Protein AF-A0A9E1ILP1-F1 (afdb_monomer)

Structure (mmCIF, N/CA/C/O backbone):
data_AF-A0A9E1ILP1-F1
#
_entry.id   AF-A0A9E1ILP1-F1
#
loop_
_atom_site.group_PDB
_atom_site.id
_atom_site.type_symbol
_atom_site.label_atom_id
_atom_site.label_alt_id
_atom_site.label_comp_id
_atom_site.label_asym_id
_atom_site.label_entity_id
_atom_site.label_seq_id
_atom_site.pdbx_PDB_ins_code
_atom_site.Cartn_x
_atom_site.Cartn_y
_atom_site.Cartn_z
_atom_site.occupancy
_atom_site.B_iso_or_equiv
_atom_site.auth_seq_id
_atom_site.auth_comp_id
_atom_site.auth_asym_id
_atom_site.auth_atom_id
_atom_site.pdbx_PDB_model_num
ATOM 1 N N . MET A 1 1 ? 26.193 2.886 30.023 1.00 32.22 1 MET A N 1
ATOM 2 C CA . MET A 1 1 ? 25.683 3.074 28.648 1.00 32.22 1 MET A CA 1
ATOM 3 C C . MET A 1 1 ? 25.262 1.712 28.124 1.00 32.22 1 MET A C 1
ATOM 5 O O . MET A 1 1 ? 26.099 0.938 27.685 1.00 32.22 1 MET A O 1
ATOM 9 N N . SER A 1 2 ? 23.991 1.374 28.342 1.00 24.33 2 SER A N 1
ATOM 10 C CA . SER A 1 2 ? 23.410 0.063 28.043 1.00 24.33 2 SER A CA 1
ATOM 11 C C . SER A 1 2 ? 22.977 0.031 26.583 1.00 24.33 2 SER A C 1
ATOM 13 O O . SER A 1 2 ? 22.083 0.777 26.191 1.00 24.33 2 SER A O 1
ATOM 15 N N . THR A 1 3 ? 23.619 -0.818 25.790 1.00 23.91 3 THR A N 1
ATOM 16 C CA . THR A 1 3 ? 23.237 -1.136 24.416 1.00 23.91 3 THR A CA 1
ATOM 17 C C . THR A 1 3 ? 21.903 -1.879 24.425 1.00 23.91 3 THR A C 1
ATOM 19 O O . THR A 1 3 ? 21.821 -3.065 24.744 1.00 23.91 3 THR A O 1
ATOM 22 N N . LEU A 1 4 ? 20.828 -1.156 24.108 1.00 24.27 4 LEU A N 1
ATOM 23 C CA . LEU A 1 4 ? 19.521 -1.737 23.828 1.00 24.27 4 LEU A CA 1
ATOM 24 C C . LEU A 1 4 ? 19.638 -2.567 22.547 1.00 24.27 4 LEU A C 1
ATOM 26 O O . LEU A 1 4 ? 19.744 -2.029 21.449 1.00 24.27 4 LEU A O 1
ATOM 30 N N . ARG A 1 5 ? 19.661 -3.892 22.702 1.00 23.05 5 ARG A N 1
ATOM 31 C CA . ARG A 1 5 ? 19.462 -4.829 21.595 1.00 23.05 5 ARG A CA 1
ATOM 32 C C . ARG A 1 5 ? 18.018 -4.686 21.119 1.00 23.05 5 ARG A C 1
ATOM 34 O O . ARG A 1 5 ? 17.092 -4.991 21.866 1.00 23.05 5 ARG A O 1
ATOM 41 N N . THR A 1 6 ? 17.838 -4.218 19.892 1.00 25.97 6 THR A N 1
ATOM 42 C CA . THR A 1 6 ? 16.581 -4.317 19.147 1.00 25.97 6 THR A CA 1
ATOM 43 C C . THR A 1 6 ? 16.191 -5.798 19.012 1.00 25.97 6 THR A C 1
ATOM 45 O O . THR A 1 6 ? 17.047 -6.615 18.660 1.00 25.97 6 THR A O 1
ATOM 48 N N . PRO A 1 7 ? 14.940 -6.202 19.311 1.00 29.72 7 PRO A N 1
ATOM 49 C CA . PRO A 1 7 ? 14.504 -7.577 19.098 1.00 29.72 7 PRO A CA 1
ATOM 50 C C . PRO A 1 7 ? 14.336 -7.802 17.592 1.00 29.72 7 PRO A C 1
ATOM 52 O O . PRO A 1 7 ? 13.347 -7.396 16.992 1.00 29.72 7 PRO A O 1
ATOM 55 N N . SER A 1 8 ? 15.332 -8.427 16.973 1.00 29.11 8 SER A N 1
ATOM 56 C CA . SER A 1 8 ? 15.454 -8.609 15.524 1.00 29.11 8 SER A CA 1
ATOM 57 C C . SER A 1 8 ? 14.654 -9.788 14.949 1.00 29.11 8 SER A C 1
ATOM 59 O O . SER A 1 8 ? 15.005 -10.260 13.879 1.00 29.11 8 SER A O 1
ATOM 61 N N . ASN A 1 9 ? 13.632 -10.311 15.636 1.00 27.47 9 ASN A N 1
ATOM 62 C CA . ASN A 1 9 ? 12.908 -11.521 15.203 1.00 27.47 9 ASN A CA 1
ATOM 63 C C . ASN A 1 9 ? 11.409 -11.469 15.546 1.00 27.47 9 ASN A C 1
ATOM 65 O O . ASN A 1 9 ? 10.872 -12.373 16.183 1.00 27.47 9 ASN A O 1
ATOM 69 N N . VAL A 1 10 ? 10.720 -10.404 15.138 1.00 33.84 10 VAL A N 1
ATOM 70 C CA . VAL A 1 10 ? 9.274 -10.497 14.892 1.00 33.84 10 VAL A CA 1
ATOM 71 C C . VAL A 1 10 ? 9.143 -10.699 13.391 1.00 33.84 10 VAL A C 1
ATOM 73 O O . VAL A 1 10 ? 9.485 -9.793 12.633 1.00 33.84 10 VAL A O 1
ATOM 76 N N . GLU A 1 11 ? 8.739 -11.896 12.959 1.00 31.34 11 GLU A N 1
ATOM 77 C CA . GLU A 1 11 ? 8.376 -12.137 11.559 1.00 31.34 11 GLU A CA 1
ATOM 78 C C . GLU A 1 11 ? 7.370 -11.059 11.140 1.00 31.34 11 GLU A C 1
ATOM 80 O O . GLU A 1 11 ? 6.260 -10.990 11.674 1.00 31.34 11 GLU A O 1
ATOM 85 N N . ARG A 1 12 ? 7.774 -10.169 10.225 1.00 37.78 12 ARG A N 1
ATOM 86 C CA . ARG A 1 12 ? 6.852 -9.208 9.624 1.00 37.78 12 ARG A CA 1
ATOM 87 C C . ARG A 1 12 ? 5.932 -10.000 8.708 1.00 37.78 12 ARG A C 1
ATOM 89 O O . ARG A 1 12 ? 6.324 -10.351 7.601 1.00 37.78 12 ARG A O 1
ATOM 96 N N . ARG A 1 13 ? 4.724 -10.299 9.175 1.00 45.94 13 ARG A N 1
ATOM 97 C CA . ARG A 1 13 ? 3.660 -10.759 8.286 1.00 45.94 13 ARG A CA 1
ATOM 98 C C . ARG A 1 13 ? 3.096 -9.550 7.551 1.00 45.94 13 ARG A C 1
ATOM 100 O O . ARG A 1 13 ? 2.610 -8.612 8.182 1.00 45.94 13 ARG A O 1
ATOM 107 N N . THR A 1 14 ? 3.215 -9.567 6.230 1.00 46.91 14 THR A N 1
ATOM 108 C CA . THR A 1 14 ? 2.440 -8.703 5.342 1.00 46.91 14 THR A CA 1
ATOM 109 C C . THR A 1 14 ? 1.001 -9.217 5.296 1.00 46.91 14 THR A C 1
ATOM 111 O O . THR A 1 14 ? 0.732 -10.383 5.591 1.00 46.91 14 THR A O 1
ATOM 114 N N . TRP A 1 15 ? 0.056 -8.325 5.025 1.00 49.53 15 TRP A N 1
ATOM 115 C CA . TRP A 1 15 ? -1.356 -8.687 4.919 1.00 49.53 15 TRP A CA 1
ATOM 116 C C . TRP A 1 15 ? -1.564 -9.428 3.593 1.00 49.53 15 TRP A C 1
ATOM 118 O O . TRP A 1 15 ? -0.988 -9.010 2.593 1.00 49.53 15 TRP A O 1
ATOM 128 N N . SER A 1 16 ? -2.318 -10.530 3.592 1.00 47.84 16 SER A N 1
ATOM 129 C CA . SER A 1 16 ? -2.709 -11.217 2.357 1.00 47.84 16 SER A CA 1
ATOM 130 C C . SER A 1 16 ? -3.850 -10.463 1.667 1.00 47.84 16 SER A C 1
ATOM 132 O O . SER A 1 16 ? -4.682 -9.852 2.340 1.00 47.84 16 SER A O 1
ATOM 134 N N . ASP A 1 17 ? -3.932 -10.566 0.338 1.00 47.97 17 ASP A N 1
ATOM 135 C CA . ASP A 1 17 ? -5.062 -10.071 -0.471 1.00 47.97 17 ASP A CA 1
ATOM 136 C C . ASP A 1 17 ? -6.313 -10.969 -0.357 1.00 47.97 17 ASP A C 1
ATOM 138 O O . ASP A 1 17 ? -7.249 -10.881 -1.156 1.00 47.97 17 ASP A O 1
ATOM 142 N N . GLU A 1 18 ? -6.344 -11.878 0.622 1.00 57.78 18 GLU A N 1
ATOM 143 C CA . GLU A 1 18 ? -7.485 -12.757 0.836 1.00 57.78 18 GLU A CA 1
ATOM 144 C C . GLU A 1 18 ? -8.690 -11.966 1.350 1.00 57.78 18 GLU A C 1
ATOM 146 O O . GLU A 1 18 ? -8.655 -11.270 2.370 1.00 57.78 18 GLU A O 1
ATOM 151 N N . VAL A 1 19 ? -9.803 -12.105 0.634 1.00 63.12 19 VAL A N 1
ATOM 152 C CA . VAL A 1 19 ? -11.075 -11.495 1.009 1.00 63.12 19 VAL A CA 1
ATOM 153 C C . VAL A 1 19 ? -11.717 -12.345 2.105 1.00 63.12 19 VAL A C 1
ATOM 155 O O . VAL A 1 19 ? -12.429 -13.309 1.831 1.00 63.12 19 VAL A O 1
ATOM 158 N N . PHE A 1 20 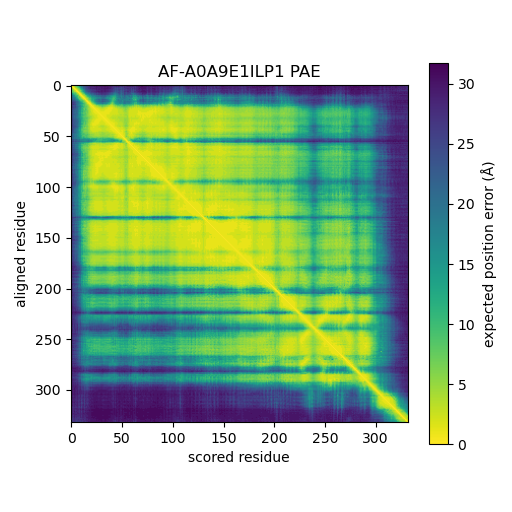? -11.459 -11.990 3.361 1.00 75.44 20 PHE A N 1
ATOM 159 C CA . PHE A 1 20 ? -12.135 -12.595 4.508 1.00 75.44 20 PHE A CA 1
ATOM 160 C C . PHE A 1 20 ? -13.579 -12.095 4.634 1.00 75.44 20 PHE A C 1
ATOM 162 O O . PHE A 1 20 ? -13.871 -10.924 4.373 1.00 75.44 20 PHE A O 1
ATOM 169 N N . GLU A 1 21 ? -14.479 -12.961 5.110 1.00 83.00 21 GLU A N 1
ATOM 170 C CA . GLU A 1 21 ? -15.816 -12.528 5.520 1.00 83.00 21 GLU A CA 1
ATOM 171 C C . GLU A 1 21 ? -15.702 -11.455 6.621 1.00 83.00 21 GLU A C 1
ATOM 173 O O . GLU A 1 21 ? -15.015 -11.679 7.624 1.00 83.00 21 GLU A O 1
ATOM 178 N N . PRO A 1 22 ? -16.346 -10.283 6.473 1.00 88.12 22 PRO A N 1
ATOM 179 C CA . PRO A 1 22 ? -16.193 -9.202 7.438 1.00 88.12 22 PRO A CA 1
ATOM 180 C C . PRO A 1 22 ? -16.694 -9.591 8.833 1.00 88.12 22 PRO A C 1
ATOM 182 O O . PRO A 1 22 ? -17.823 -10.053 9.006 1.00 88.12 22 PRO A O 1
ATOM 185 N N . MET A 1 23 ? -15.878 -9.335 9.854 1.00 91.38 23 MET A N 1
ATOM 186 C CA . MET A 1 23 ? -16.277 -9.474 11.251 1.00 91.38 23 MET A CA 1
ATOM 187 C C . MET A 1 23 ? -16.987 -8.215 11.736 1.00 91.38 23 MET A C 1
ATOM 189 O O . MET A 1 23 ? -16.563 -7.097 11.455 1.00 91.38 23 MET A O 1
ATOM 193 N N . GLU A 1 24 ? -18.032 -8.395 12.545 1.00 95.31 24 GLU A N 1
ATOM 194 C CA . GLU A 1 24 ? -18.725 -7.306 13.234 1.00 95.31 24 GLU A CA 1
ATOM 195 C C . GLU A 1 24 ? -18.426 -7.343 14.737 1.00 95.31 24 GLU A C 1
ATOM 197 O O . GLU A 1 24 ? -18.618 -8.356 15.414 1.00 95.31 24 GLU A O 1
ATOM 202 N N . ILE A 1 25 ? -18.023 -6.200 15.285 1.00 95.94 25 ILE A N 1
ATOM 203 C CA . ILE A 1 25 ? -17.820 -5.986 16.719 1.00 95.94 25 ILE A CA 1
ATOM 204 C C . ILE A 1 25 ? -18.645 -4.804 17.226 1.00 95.94 25 ILE A C 1
ATOM 206 O O . ILE A 1 25 ? -19.065 -3.925 16.475 1.00 95.94 25 ILE A O 1
ATOM 210 N N . LYS A 1 26 ? -18.866 -4.766 18.543 1.00 97.38 26 LYS A N 1
ATOM 211 C CA . LYS A 1 26 ? -19.522 -3.652 19.236 1.00 97.38 26 LYS A CA 1
ATOM 212 C C . LYS A 1 26 ? -18.496 -2.794 19.957 1.00 97.38 26 LYS A C 1
ATOM 214 O O . LYS A 1 26 ? -17.755 -3.283 20.818 1.00 97.38 26 LYS A O 1
ATOM 219 N N . VAL A 1 27 ? -18.536 -1.501 19.675 1.00 97.06 27 VAL A N 1
ATOM 220 C CA . VAL A 1 27 ? -17.625 -0.505 20.237 1.00 97.06 27 VAL A CA 1
ATOM 221 C C . VAL A 1 27 ? -18.403 0.592 20.954 1.00 97.06 27 VAL A C 1
ATOM 223 O O . VAL A 1 27 ? -19.551 0.880 20.611 1.00 97.06 27 VAL A O 1
ATOM 226 N N . HIS A 1 28 ? -17.779 1.203 21.957 1.00 97.00 28 HIS A N 1
ATOM 227 C CA . HIS A 1 28 ? -18.256 2.446 22.555 1.00 97.00 28 HIS A CA 1
ATOM 228 C C . HIS A 1 28 ? -17.445 3.605 22.006 1.00 97.00 28 HIS A C 1
ATOM 230 O O . HIS A 1 28 ? -16.220 3.592 22.120 1.00 97.00 28 HIS A O 1
ATOM 236 N N . CYS A 1 29 ? -18.122 4.618 21.477 1.00 96.75 29 CYS A N 1
ATOM 237 C CA . CYS A 1 29 ? -17.477 5.866 21.112 1.00 96.75 29 CYS A CA 1
ATOM 238 C C . CYS A 1 29 ? -16.944 6.555 22.375 1.00 96.75 29 CYS A C 1
ATOM 240 O O . CYS A 1 29 ? -17.697 6.795 23.315 1.00 96.75 29 CYS A O 1
ATOM 242 N N . THR A 1 30 ? -15.662 6.901 22.413 1.00 95.00 30 THR A N 1
ATOM 243 C CA . THR A 1 30 ? -15.056 7.587 23.564 1.00 95.00 30 THR A CA 1
ATOM 244 C C . THR A 1 30 ? -15.417 9.072 23.624 1.00 95.00 30 THR A C 1
ATOM 246 O O . THR A 1 30 ? -15.274 9.673 24.682 1.00 95.00 30 THR A O 1
ATOM 249 N N . ALA A 1 31 ? -15.935 9.653 22.534 1.00 96.00 31 ALA A N 1
ATOM 250 C CA . ALA A 1 31 ? -16.343 11.058 22.481 1.00 96.00 31 ALA A CA 1
ATOM 251 C C . ALA A 1 31 ? -17.771 11.307 23.004 1.00 96.00 31 ALA A C 1
ATOM 253 O O . ALA A 1 31 ? -17.993 12.257 23.746 1.00 96.00 31 ALA A O 1
ATOM 254 N N . CYS A 1 32 ? -18.748 10.467 22.637 1.00 96.94 32 CYS A N 1
ATOM 255 C CA . CYS A 1 32 ? -20.158 10.652 23.032 1.00 96.94 32 CYS A CA 1
ATOM 256 C C . CYS A 1 32 ? -20.758 9.472 23.812 1.00 96.94 32 CYS A C 1
ATOM 258 O O . CYS A 1 32 ? -21.945 9.485 24.130 1.00 96.94 32 CYS A O 1
ATOM 260 N N . ASN A 1 33 ? -19.958 8.440 24.101 1.00 95.69 33 ASN A N 1
ATOM 261 C CA . ASN A 1 33 ? -20.346 7.231 24.835 1.00 95.69 33 ASN A CA 1
ATOM 262 C C . ASN A 1 33 ? -21.456 6.378 24.181 1.00 95.69 33 ASN A C 1
ATOM 264 O O . ASN A 1 33 ? -21.899 5.387 24.767 1.00 95.69 33 ASN A O 1
ATOM 268 N N . SER A 1 34 ? -21.886 6.707 22.957 1.00 97.06 34 SER A N 1
ATOM 269 C CA . SER A 1 34 ? -22.821 5.877 22.197 1.00 97.06 34 SER A CA 1
ATOM 270 C C . SER A 1 34 ? -22.182 4.535 21.833 1.00 97.06 34 SER A C 1
ATOM 272 O O . SER A 1 34 ? -20.964 4.418 21.668 1.00 97.06 34 SER A O 1
ATOM 274 N N . GLN A 1 35 ? -23.008 3.497 21.721 1.00 97.56 35 GLN A N 1
ATOM 275 C CA . GLN A 1 35 ? -22.568 2.192 21.244 1.00 97.56 35 GLN A CA 1
ATOM 276 C C . GLN A 1 35 ? -22.876 2.064 19.755 1.00 97.56 35 GLN A C 1
ATOM 278 O O . GLN A 1 35 ? -23.985 2.373 19.322 1.00 97.56 35 GLN A O 1
ATOM 283 N N . ALA A 1 36 ? -21.920 1.555 18.987 1.00 97.44 36 ALA A N 1
ATOM 284 C CA . ALA A 1 36 ? -22.071 1.327 17.559 1.00 97.44 36 ALA A CA 1
ATOM 285 C C . ALA A 1 36 ? -21.443 -0.007 17.147 1.00 97.44 36 ALA A C 1
ATOM 287 O O . ALA A 1 36 ? -20.693 -0.632 17.904 1.00 97.44 36 ALA A O 1
ATOM 288 N N . LYS A 1 37 ? -21.794 -0.450 15.943 1.00 97.19 37 LYS A N 1
ATOM 289 C CA . LYS A 1 37 ? -21.157 -1.586 15.283 1.00 97.19 37 LYS A CA 1
ATOM 290 C C . LYS A 1 37 ? -19.947 -1.087 14.501 1.00 97.19 37 LYS A C 1
ATOM 292 O O . LYS A 1 37 ? -20.004 -0.007 13.918 1.00 97.19 37 LYS A O 1
ATOM 297 N N . HIS A 1 38 ? -18.885 -1.873 14.487 1.00 96.31 38 HIS A N 1
ATOM 298 C CA . HIS A 1 38 ? -17.724 -1.654 13.640 1.00 96.31 38 HIS A CA 1
ATOM 299 C C . HIS A 1 38 ? -17.431 -2.954 12.899 1.00 96.31 38 HIS A C 1
ATOM 301 O O . HIS A 1 38 ? -17.412 -4.024 13.509 1.00 96.31 38 HIS A O 1
ATOM 307 N N . VAL A 1 39 ? -17.288 -2.846 11.584 1.00 94.50 39 VAL A N 1
ATOM 308 C CA . VAL A 1 39 ? -17.061 -3.970 10.681 1.00 94.50 39 VAL A CA 1
ATOM 309 C C . VAL A 1 39 ? -15.641 -3.874 10.152 1.00 94.50 39 VAL A C 1
ATOM 311 O O . VAL A 1 39 ? -15.203 -2.777 9.810 1.00 94.50 39 VAL A O 1
ATOM 314 N N . PHE A 1 40 ? -14.937 -4.999 10.102 1.00 92.44 40 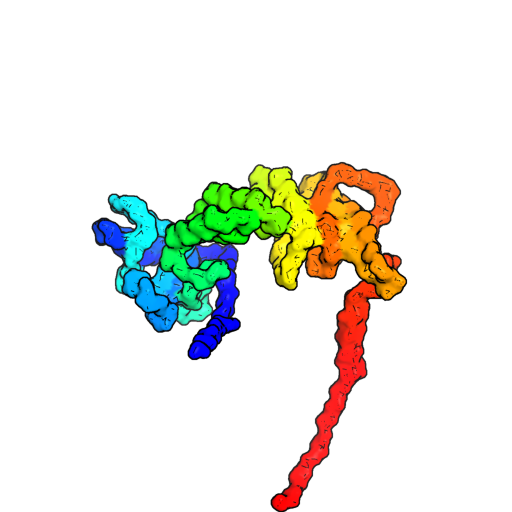PHE A N 1
ATOM 315 C CA . PHE A 1 40 ? -13.589 -5.071 9.557 1.00 92.44 40 PHE A CA 1
ATOM 316 C C . PHE A 1 40 ? -13.333 -6.414 8.883 1.00 92.44 40 PHE A C 1
ATOM 318 O O . PHE A 1 40 ? -13.841 -7.445 9.321 1.00 92.44 40 PHE A O 1
ATOM 325 N N . SER A 1 41 ?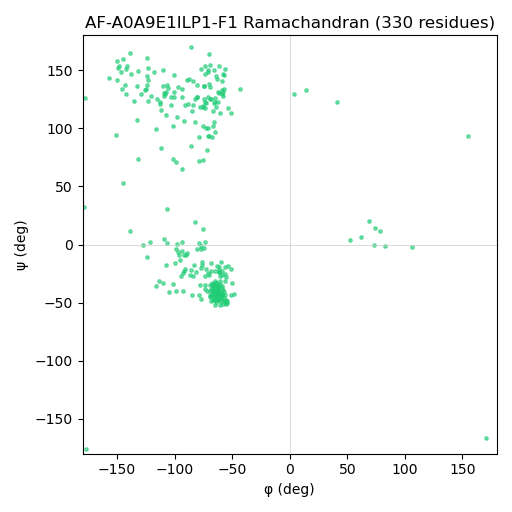 -12.500 -6.401 7.846 1.00 89.69 41 SER A N 1
ATOM 326 C CA . SER A 1 41 ? -12.072 -7.628 7.171 1.00 89.69 41 SER A CA 1
ATOM 327 C C . SER A 1 41 ? -10.775 -8.173 7.730 1.00 89.69 41 SER A C 1
ATOM 329 O O . SER A 1 41 ? -10.560 -9.362 7.614 1.00 89.69 41 SER A O 1
ATOM 331 N N . THR A 1 42 ? -9.921 -7.354 8.339 1.00 91.25 42 THR A N 1
ATOM 332 C CA . THR A 1 42 ? -8.663 -7.807 8.938 1.00 91.25 42 THR A CA 1
ATOM 333 C C . THR A 1 42 ? -8.297 -6.935 10.144 1.00 91.25 42 THR A C 1
ATOM 335 O O . THR A 1 42 ? -8.704 -5.770 10.236 1.00 91.25 42 THR A O 1
ATOM 338 N N . ALA A 1 43 ? -7.568 -7.494 11.110 1.00 93.69 43 ALA A N 1
ATOM 339 C CA . ALA A 1 43 ? -7.136 -6.774 12.303 1.00 93.69 43 ALA A CA 1
ATOM 340 C C . ALA A 1 43 ? -5.808 -7.292 12.873 1.00 93.69 43 ALA A C 1
ATOM 342 O O . ALA A 1 43 ? -5.417 -8.435 12.667 1.00 93.69 43 ALA A O 1
ATOM 343 N N . VAL A 1 44 ? -5.137 -6.439 13.645 1.00 92.88 44 VAL A N 1
ATOM 344 C CA . VAL A 1 44 ? -4.034 -6.798 14.535 1.00 92.88 44 VAL A CA 1
ATOM 345 C C . VAL A 1 44 ? -4.516 -6.679 15.974 1.00 92.88 44 VAL A C 1
ATOM 347 O O . VAL A 1 44 ? -5.066 -5.655 16.388 1.00 92.88 44 VAL A O 1
ATOM 350 N N . TYR A 1 45 ? -4.271 -7.729 16.749 1.00 94.25 45 TYR A N 1
ATOM 351 C CA . TYR A 1 45 ? -4.501 -7.769 18.179 1.00 94.25 45 TYR A CA 1
ATOM 352 C C . TYR A 1 45 ? -3.177 -7.843 18.949 1.00 94.25 45 TYR A C 1
ATOM 354 O O . TYR A 1 45 ? -2.443 -8.831 18.903 1.00 94.25 45 TYR A O 1
ATOM 362 N N . ALA A 1 46 ? -2.905 -6.795 19.719 1.00 92.88 46 ALA A N 1
ATOM 363 C CA . ALA A 1 46 ? -1.821 -6.706 20.676 1.00 92.88 46 ALA A CA 1
ATOM 364 C C . ALA A 1 46 ? -2.309 -7.164 22.066 1.00 92.88 46 ALA A C 1
ATOM 366 O O . ALA A 1 46 ? -3.027 -6.423 22.759 1.00 92.88 46 ALA A O 1
ATOM 367 N N . PRO A 1 47 ? -1.923 -8.362 22.542 1.00 90.31 47 PRO A N 1
ATOM 368 C CA . PRO A 1 47 ? -2.213 -8.778 23.907 1.00 90.31 47 PRO A CA 1
ATOM 369 C C . PRO A 1 47 ? -1.544 -7.828 24.916 1.00 90.31 47 PRO A C 1
ATOM 371 O O . PRO A 1 47 ? -0.493 -7.261 24.611 1.00 90.31 47 PRO A O 1
ATOM 374 N N . PRO A 1 48 ? -2.080 -7.687 26.145 1.00 89.00 48 PRO A N 1
ATOM 375 C CA . PRO A 1 48 ? -1.583 -6.723 27.135 1.00 89.00 48 PRO A CA 1
ATOM 376 C C . PRO A 1 48 ? -0.069 -6.759 27.381 1.00 89.00 48 PRO A C 1
ATOM 378 O O . PRO A 1 48 ? 0.540 -5.723 27.610 1.00 89.00 48 PRO A O 1
ATOM 381 N N . ARG A 1 49 ? 0.559 -7.938 27.279 1.00 88.19 49 ARG A N 1
ATOM 382 C CA . ARG A 1 49 ? 2.010 -8.114 27.471 1.00 88.19 49 ARG A CA 1
ATOM 383 C C . ARG A 1 49 ? 2.874 -7.469 26.382 1.00 88.19 49 ARG A C 1
ATOM 385 O O . ARG A 1 49 ? 4.047 -7.231 26.638 1.00 88.19 49 ARG A O 1
ATOM 392 N N . LEU A 1 50 ? 2.325 -7.236 25.189 1.00 87.12 50 LEU A N 1
ATOM 393 C CA . LEU A 1 50 ? 3.038 -6.616 24.068 1.00 87.12 50 LEU A CA 1
ATOM 394 C C . LEU A 1 50 ? 2.797 -5.105 23.976 1.00 87.12 50 LEU A C 1
ATOM 396 O O . LEU A 1 50 ? 3.511 -4.428 23.244 1.00 87.12 50 LEU A O 1
ATOM 400 N N . ARG A 1 51 ? 1.805 -4.563 24.694 1.00 88.56 51 ARG A N 1
ATOM 401 C CA . ARG A 1 51 ? 1.411 -3.156 24.556 1.00 88.56 51 ARG A CA 1
ATOM 402 C C . ARG A 1 51 ? 2.478 -2.215 25.129 1.00 88.56 51 ARG A C 1
ATOM 404 O O . ARG A 1 51 ? 2.996 -2.476 26.219 1.00 88.56 51 ARG A O 1
ATOM 411 N N . PRO A 1 52 ? 2.784 -1.098 24.448 1.00 82.88 52 PRO A N 1
ATOM 412 C CA . PRO A 1 52 ? 3.631 -0.051 25.008 1.00 82.88 52 PRO A CA 1
ATOM 413 C C . PRO A 1 52 ? 3.038 0.510 26.305 1.00 82.88 52 PRO A C 1
ATOM 415 O O . PRO A 1 52 ? 1.839 0.767 26.378 1.00 82.88 52 PRO A O 1
ATOM 418 N N . LYS A 1 53 ? 3.874 0.799 27.308 1.00 75.56 53 LYS A N 1
ATOM 419 C CA . LYS A 1 53 ? 3.422 1.442 28.561 1.00 75.56 53 LYS A CA 1
ATOM 420 C C . LYS A 1 53 ? 2.817 2.836 28.352 1.00 75.56 53 LYS A C 1
ATOM 422 O O . LYS A 1 53 ? 2.047 3.299 29.171 1.00 75.56 53 LYS A O 1
ATOM 427 N N . SER A 1 54 ? 3.166 3.519 27.263 1.00 67.75 54 SER A N 1
ATOM 428 C CA . SER A 1 54 ? 2.587 4.816 26.893 1.00 67.75 54 SER A CA 1
ATOM 429 C C . SER A 1 54 ? 1.182 4.707 26.284 1.00 67.75 54 SER A C 1
ATOM 431 O O . SER A 1 54 ? 0.574 5.731 25.988 1.00 67.75 54 SER A O 1
ATOM 433 N N . SER A 1 55 ? 0.664 3.489 26.086 1.00 63.94 55 SER A N 1
ATOM 434 C CA . SER A 1 55 ? -0.611 3.216 25.411 1.00 63.94 55 SER A CA 1
ATOM 435 C C . SER A 1 55 ? -1.729 2.791 26.371 1.00 63.94 55 SER A C 1
ATOM 437 O O . SER A 1 55 ? -2.611 2.035 25.983 1.00 63.94 55 SER A O 1
ATOM 439 N N . ASP A 1 56 ? -1.719 3.264 27.622 1.00 60.97 56 ASP A N 1
ATOM 440 C CA . ASP A 1 56 ? -2.606 2.779 28.700 1.00 60.97 56 ASP A CA 1
ATOM 441 C C . ASP A 1 56 ? -4.120 2.852 28.391 1.00 60.97 56 ASP A C 1
ATOM 443 O O . ASP A 1 56 ? -4.911 2.137 29.008 1.00 60.97 56 ASP A O 1
ATOM 447 N N . SER A 1 57 ? -4.548 3.661 27.416 1.00 77.88 57 SER A N 1
ATOM 448 C CA . SER A 1 57 ? -5.943 3.734 26.950 1.00 77.88 57 SER A CA 1
ATOM 449 C C . SER A 1 57 ? -6.255 2.881 25.711 1.00 77.88 57 SER A C 1
ATOM 451 O O . SER A 1 57 ? -7.426 2.732 25.356 1.00 77.88 57 SER A O 1
ATOM 453 N N . TRP A 1 58 ? -5.243 2.308 25.053 1.00 88.38 58 TRP A N 1
ATOM 454 C CA . TRP A 1 58 ? -5.407 1.483 23.860 1.00 88.38 58 TRP A CA 1
ATOM 455 C C . TRP A 1 58 ? -5.814 0.053 24.229 1.00 88.38 58 TRP A C 1
ATOM 457 O O . TRP A 1 58 ? -5.160 -0.668 24.990 1.00 88.38 58 TRP A O 1
ATOM 467 N N . ASP A 1 59 ? -6.904 -0.400 23.621 1.00 89.12 59 ASP A N 1
ATOM 468 C CA . ASP A 1 59 ? -7.456 -1.743 23.791 1.00 89.12 59 ASP A CA 1
ATOM 469 C C . ASP A 1 59 ? -6.643 -2.842 23.091 1.00 89.12 59 ASP A C 1
ATOM 471 O O . ASP A 1 59 ? -6.993 -4.021 23.201 1.00 89.12 59 ASP A O 1
ATOM 475 N N . GLY A 1 60 ? -5.525 -2.486 22.451 1.00 91.69 60 GLY A N 1
ATOM 476 C CA . GLY A 1 60 ? -4.664 -3.411 21.722 1.00 91.69 60 GLY A CA 1
ATOM 477 C C . GLY A 1 60 ? -5.263 -3.858 20.396 1.00 91.69 60 GLY A C 1
ATOM 478 O O . GLY A 1 60 ? -4.818 -4.855 19.852 1.00 91.69 60 GLY A O 1
ATOM 479 N N . PHE A 1 61 ? -6.297 -3.185 19.902 1.00 94.44 61 PHE A N 1
ATOM 480 C CA . PHE A 1 61 ? -6.952 -3.533 18.650 1.00 94.44 61 PHE A CA 1
ATOM 481 C C . PHE A 1 61 ? -6.601 -2.509 17.577 1.00 94.44 61 PHE A C 1
ATOM 483 O O . PHE A 1 61 ? -6.691 -1.309 17.819 1.00 94.44 61 PHE A O 1
ATOM 490 N N . PHE A 1 62 ? -6.193 -2.974 16.404 1.00 94.50 62 PHE A N 1
ATOM 491 C CA . PHE A 1 62 ? -5.995 -2.150 15.220 1.00 94.50 62 PHE A CA 1
ATOM 492 C C . PHE A 1 62 ? -6.656 -2.841 14.035 1.00 94.50 62 PHE A C 1
ATOM 494 O O . PHE A 1 62 ? -6.491 -4.041 13.850 1.00 94.50 62 PHE A O 1
ATOM 501 N N . THR A 1 63 ? -7.362 -2.091 13.206 1.00 94.25 63 THR A N 1
ATOM 502 C CA . THR A 1 63 ? -7.864 -2.561 11.916 1.00 94.25 63 THR A CA 1
ATOM 503 C C . THR A 1 63 ? -7.661 -1.451 10.892 1.00 94.25 63 THR A C 1
ATOM 505 O O . THR A 1 63 ? -7.741 -0.293 11.293 1.00 94.25 63 THR A O 1
ATOM 508 N N . PRO A 1 64 ? -7.392 -1.759 9.610 1.00 91.12 64 PRO A N 1
ATOM 509 C CA . PRO A 1 64 ? -7.297 -0.741 8.566 1.00 91.12 64 PRO A CA 1
ATOM 510 C C . PRO A 1 64 ? -8.604 0.036 8.359 1.00 91.12 64 PRO A C 1
ATOM 512 O O . PRO A 1 64 ? -8.572 1.166 7.890 1.00 91.12 64 PRO A O 1
ATOM 515 N N . THR A 1 65 ? -9.763 -0.517 8.714 1.00 93.69 65 THR A N 1
ATOM 516 C CA . THR A 1 65 ? -11.043 0.172 8.519 1.00 93.69 65 THR A CA 1
ATOM 517 C C . THR A 1 65 ? -11.228 1.300 9.537 1.00 93.69 65 THR A C 1
ATOM 519 O O . THR A 1 65 ? -11.201 1.066 10.743 1.00 93.69 65 THR A O 1
ATOM 522 N N . ILE A 1 66 ? -11.488 2.521 9.061 1.00 95.81 66 ILE A N 1
ATOM 523 C CA . ILE A 1 66 ? -11.783 3.666 9.932 1.00 95.81 66 ILE A CA 1
ATOM 524 C C . ILE A 1 66 ? -13.161 3.474 10.560 1.00 95.81 66 ILE A C 1
ATOM 526 O O . ILE A 1 66 ? -14.166 3.284 9.869 1.00 95.81 66 ILE A O 1
ATOM 530 N N . PHE A 1 67 ? -13.236 3.572 11.883 1.00 96.19 67 PHE A N 1
ATOM 531 C CA . PHE A 1 67 ? -14.524 3.663 12.557 1.00 96.19 67 PHE A CA 1
ATOM 532 C C . PHE A 1 67 ? -15.016 5.108 12.527 1.00 96.19 67 PHE A C 1
ATOM 534 O O . PHE A 1 67 ? -14.340 5.983 13.055 1.00 96.19 67 PHE A O 1
ATOM 541 N N . THR A 1 68 ? -16.227 5.353 12.024 1.00 97.44 68 THR A N 1
ATOM 542 C CA . THR A 1 68 ? -16.906 6.652 12.162 1.00 97.44 68 THR A CA 1
ATOM 543 C C . THR A 1 68 ? -18.133 6.492 13.050 1.00 97.44 68 THR A C 1
ATOM 545 O O . THR A 1 68 ? -19.036 5.712 12.747 1.00 97.44 68 THR A O 1
ATOM 548 N N . CYS A 1 69 ? -18.184 7.229 14.161 1.00 97.62 69 CYS A N 1
ATOM 549 C CA . CYS A 1 69 ? -19.313 7.158 15.080 1.00 97.62 69 CYS A CA 1
ATOM 550 C C . CYS A 1 69 ? -20.601 7.682 14.416 1.00 97.62 69 CYS A C 1
ATOM 552 O O . CYS A 1 69 ? -20.656 8.864 14.076 1.00 97.62 69 CYS A O 1
ATOM 554 N N . PRO A 1 70 ? -21.681 6.882 14.328 1.00 97.56 70 PRO A N 1
ATOM 555 C CA . PRO A 1 70 ? -22.924 7.313 13.684 1.00 97.56 70 PRO A CA 1
ATOM 556 C C . PRO A 1 70 ? -23.670 8.407 14.462 1.00 97.56 70 PRO A C 1
ATOM 558 O O . PRO A 1 70 ? -24.565 9.039 13.917 1.00 97.56 70 PRO A O 1
ATOM 561 N N . ASN A 1 71 ? -23.329 8.627 15.737 1.00 97.44 71 ASN A N 1
ATOM 562 C CA . ASN A 1 71 ? -23.993 9.621 16.582 1.00 97.44 71 ASN A CA 1
ATOM 563 C C . ASN A 1 71 ? -23.304 10.995 16.560 1.00 97.44 71 ASN A C 1
ATOM 565 O O . ASN A 1 71 ? -23.979 12.015 16.581 1.00 97.44 71 ASN A O 1
ATOM 569 N N . CYS A 1 72 ? -21.967 11.037 16.566 1.00 97.62 72 CYS A N 1
ATOM 570 C CA . CYS A 1 72 ? -21.217 12.296 16.680 1.00 97.62 72 CYS A CA 1
ATOM 571 C C . CYS A 1 72 ? -20.162 12.516 15.588 1.00 97.62 72 CYS A C 1
ATOM 573 O O . CYS A 1 72 ? -19.462 13.520 15.634 1.00 97.62 72 CYS A O 1
ATOM 575 N N . GLY A 1 73 ? -19.992 11.580 14.650 1.00 97.50 73 GLY A N 1
ATOM 576 C CA . GLY A 1 73 ? -19.021 11.686 13.556 1.00 97.50 73 GLY A CA 1
ATOM 577 C C . GLY A 1 73 ? -17.554 11.502 13.957 1.00 97.50 73 GLY A C 1
ATOM 578 O O . GLY A 1 73 ? -16.686 11.553 13.094 1.00 97.50 73 GLY A O 1
ATOM 579 N N . ALA A 1 74 ? -17.249 11.270 15.239 1.00 96.88 74 ALA A N 1
ATOM 580 C CA . ALA A 1 74 ? -15.873 11.063 15.680 1.00 96.88 74 ALA A CA 1
ATOM 581 C C . ALA A 1 74 ? -15.257 9.827 15.003 1.00 96.88 74 ALA A C 1
ATOM 583 O O . ALA A 1 74 ? -15.858 8.746 15.025 1.00 96.88 74 ALA A O 1
ATOM 584 N N . GLN A 1 75 ? -14.061 9.997 14.440 1.00 96.75 75 GLN A N 1
ATOM 585 C CA . GLN A 1 75 ? -13.310 8.937 13.774 1.00 96.75 75 GLN A CA 1
ATOM 586 C C . GLN A 1 75 ? -12.342 8.264 14.744 1.00 96.75 75 GLN A C 1
ATOM 588 O O . GLN A 1 75 ? -11.681 8.950 15.521 1.00 96.75 75 GLN A O 1
ATOM 593 N N . ASP A 1 76 ? -12.306 6.930 14.741 1.00 95.25 76 ASP A N 1
ATOM 594 C CA . ASP A 1 76 ? -11.438 6.053 15.547 1.00 95.25 76 ASP A CA 1
ATOM 595 C C . ASP A 1 76 ? -11.427 6.289 17.073 1.00 95.25 76 ASP A C 1
ATOM 597 O O . ASP A 1 76 ? -10.736 5.599 17.831 1.00 95.25 76 ASP A O 1
ATOM 601 N N . ALA A 1 77 ? -12.264 7.205 17.553 1.00 94.12 77 ALA A N 1
ATOM 602 C CA . ALA A 1 77 ? -12.503 7.508 18.950 1.00 94.12 77 ALA A CA 1
ATOM 603 C C . ALA A 1 77 ? -13.445 6.458 19.545 1.00 94.12 77 ALA A C 1
ATOM 605 O O . ALA A 1 77 ? -14.628 6.719 19.792 1.00 94.12 77 ALA A O 1
ATOM 606 N N . TYR A 1 78 ? -12.932 5.243 19.734 1.00 94.81 78 TYR A N 1
ATOM 607 C CA . TYR A 1 78 ? -13.687 4.139 20.307 1.00 94.81 78 TYR A CA 1
ATOM 608 C C . TYR A 1 78 ? -12.847 3.210 21.184 1.00 94.81 78 TYR A C 1
ATOM 610 O O . TYR A 1 78 ? -11.625 3.121 21.055 1.00 94.81 78 TYR A O 1
ATOM 618 N N . ARG A 1 79 ? -13.553 2.473 22.045 1.00 94.56 79 ARG A N 1
ATOM 619 C CA . ARG A 1 79 ? -13.047 1.330 22.811 1.00 94.56 79 ARG A CA 1
ATOM 620 C C . ARG A 1 79 ? -13.896 0.091 22.552 1.00 94.56 79 ARG A C 1
ATOM 622 O O . ARG A 1 79 ? -15.121 0.194 22.415 1.00 94.56 79 ARG A O 1
ATOM 629 N N . LEU A 1 80 ? -13.273 -1.081 22.537 1.00 94.88 80 LEU A N 1
ATOM 630 C CA . LEU A 1 80 ? -14.004 -2.346 22.482 1.00 94.88 80 LEU A CA 1
ATOM 631 C C . LEU A 1 80 ? -14.892 -2.553 23.723 1.00 94.88 80 LEU A C 1
ATOM 633 O O . LEU A 1 80 ? -14.524 -2.234 24.855 1.00 94.88 80 LEU A O 1
ATOM 637 N N . THR A 1 81 ? -16.074 -3.135 23.513 1.00 95.00 81 THR A N 1
ATOM 638 C CA . THR A 1 81 ? -16.862 -3.738 24.605 1.00 95.00 81 THR A CA 1
ATOM 639 C C . THR A 1 81 ? -16.165 -4.996 25.126 1.00 95.00 81 THR A C 1
ATOM 641 O O . THR A 1 81 ? -15.502 -5.678 24.351 1.00 95.00 81 THR A O 1
ATOM 644 N N . LEU A 1 82 ? -16.389 -5.390 26.389 1.00 92.94 82 LEU A N 1
ATOM 645 C CA . LEU A 1 82 ? -15.805 -6.622 26.954 1.00 92.94 82 LEU A CA 1
ATOM 646 C C . LEU A 1 82 ? -16.062 -7.854 26.067 1.00 92.94 82 LEU A C 1
ATOM 648 O O . LEU A 1 82 ? -15.150 -8.629 25.793 1.00 92.94 82 LEU A O 1
ATOM 652 N N . ARG A 1 83 ? -17.295 -7.997 25.560 1.00 95.31 83 ARG A N 1
ATOM 653 C CA . ARG A 1 83 ? -17.671 -9.088 24.649 1.00 95.31 83 ARG A CA 1
ATOM 654 C C . ARG A 1 83 ? -16.886 -9.044 23.336 1.00 95.31 83 ARG A C 1
ATOM 656 O O . ARG A 1 83 ? -16.491 -10.095 22.846 1.00 95.31 83 ARG A O 1
ATOM 663 N N . SER A 1 84 ? -16.649 -7.855 22.783 1.00 95.88 84 SER A N 1
ATOM 664 C CA . SER A 1 84 ? -15.874 -7.706 21.544 1.00 95.88 84 SER A CA 1
ATOM 665 C C . SER A 1 84 ? -14.387 -7.937 21.774 1.00 95.88 84 SER A C 1
ATOM 667 O O . SER A 1 84 ? -13.758 -8.609 20.968 1.00 95.88 84 SER A O 1
ATOM 669 N N . THR A 1 85 ? -13.838 -7.489 22.907 1.00 94.12 85 THR A N 1
ATOM 670 C CA . THR A 1 85 ? -12.463 -7.811 23.311 1.00 94.12 85 THR A CA 1
ATOM 671 C C . THR A 1 85 ? -12.260 -9.320 23.404 1.00 94.12 85 THR A C 1
ATOM 673 O O . THR A 1 85 ? -11.282 -9.838 22.875 1.00 94.12 85 THR A O 1
ATOM 676 N N . MET A 1 86 ? -13.195 -10.042 24.032 1.00 93.56 86 MET A N 1
ATOM 677 C CA . MET A 1 86 ? -13.134 -11.505 24.104 1.00 93.56 86 MET A CA 1
ATOM 678 C C . MET A 1 86 ? -13.248 -12.159 22.725 1.00 93.56 86 MET A C 1
ATOM 680 O O . MET A 1 86 ? -12.514 -13.103 22.456 1.00 93.56 86 MET A O 1
ATOM 684 N N . ALA A 1 87 ? -14.129 -11.659 21.852 1.00 93.38 87 ALA A N 1
ATOM 685 C CA . ALA A 1 87 ? -14.294 -12.188 20.499 1.00 93.38 87 ALA A CA 1
ATOM 686 C C . ALA A 1 87 ? -13.021 -12.018 19.653 1.00 93.38 87 ALA A C 1
ATOM 688 O O . ALA A 1 87 ? -12.553 -12.983 19.058 1.00 93.38 87 ALA A O 1
ATOM 689 N N . VAL A 1 88 ? -12.419 -10.824 19.665 1.00 93.81 88 VAL A N 1
ATOM 690 C CA . VAL A 1 88 ? -11.156 -10.541 18.966 1.00 93.81 88 VAL A CA 1
ATOM 691 C C . VAL A 1 88 ? -10.013 -11.378 19.540 1.00 93.81 88 VAL A C 1
ATOM 693 O O . VAL A 1 88 ? -9.250 -11.971 18.786 1.00 93.81 88 VAL A O 1
ATOM 696 N N . ALA A 1 89 ? -9.900 -11.480 20.868 1.00 92.50 89 ALA A N 1
ATOM 697 C CA . ALA A 1 89 ? -8.856 -12.288 21.493 1.00 92.50 89 ALA A CA 1
ATOM 698 C C . ALA A 1 89 ? -9.009 -13.786 21.177 1.00 92.50 89 ALA A C 1
ATOM 700 O O . ALA A 1 89 ? -8.008 -14.462 20.962 1.00 92.50 89 ALA A O 1
ATOM 701 N N . ALA A 1 90 ? -10.244 -14.299 21.133 1.00 92.69 90 ALA A N 1
ATOM 702 C CA . ALA A 1 90 ? -10.530 -15.679 20.746 1.00 92.69 90 ALA A CA 1
ATOM 703 C C . ALA A 1 90 ? -10.200 -15.939 19.268 1.00 92.69 90 ALA A C 1
ATOM 705 O O . ALA A 1 90 ? -9.615 -16.973 18.955 1.00 92.69 90 ALA A O 1
ATOM 706 N N . ALA A 1 91 ? -10.520 -14.990 18.382 1.00 92.12 91 ALA A N 1
ATOM 707 C CA . ALA A 1 91 ? -10.124 -15.039 16.978 1.00 92.12 91 ALA A CA 1
ATOM 708 C C . ALA A 1 91 ? -8.595 -15.089 16.838 1.00 92.12 91 ALA A C 1
ATOM 710 O O . ALA A 1 91 ? -8.076 -15.975 16.175 1.00 92.12 91 ALA A O 1
ATOM 711 N N . ALA A 1 92 ? -7.873 -14.234 17.564 1.00 90.50 92 ALA A N 1
ATOM 712 C CA . ALA A 1 92 ? -6.418 -14.128 17.473 1.00 90.50 92 ALA A CA 1
ATOM 713 C C . ALA A 1 92 ? -5.644 -15.385 17.931 1.00 90.50 92 ALA A C 1
ATOM 715 O O . ALA A 1 92 ? -4.490 -15.571 17.558 1.00 90.50 92 ALA A O 1
ATOM 716 N N . ILE A 1 93 ? -6.242 -16.239 18.772 1.00 88.31 93 ILE A N 1
ATOM 717 C CA . ILE A 1 93 ? -5.621 -17.504 19.214 1.00 88.31 93 ILE A CA 1
ATOM 718 C C . ILE A 1 93 ? -6.084 -18.717 18.403 1.00 88.31 93 ILE A C 1
ATOM 720 O O . ILE A 1 93 ? -5.585 -19.819 18.630 1.00 88.31 93 ILE A O 1
ATOM 724 N N . SER A 1 94 ? -7.056 -18.546 17.504 1.00 88.19 94 SER A N 1
ATOM 725 C CA . SER A 1 94 ? -7.532 -19.627 16.650 1.00 88.19 94 SER A CA 1
ATOM 726 C C . SER A 1 94 ? -6.500 -19.880 15.546 1.00 88.19 94 SER A C 1
ATOM 728 O O . SER A 1 94 ? -6.257 -18.988 14.738 1.00 88.19 94 SER A O 1
ATOM 730 N N . PRO A 1 95 ? -5.907 -21.086 15.452 1.00 78.94 95 PRO A N 1
ATOM 731 C CA . PRO A 1 95 ? -4.899 -21.382 14.431 1.00 78.94 95 PRO A CA 1
ATOM 732 C C . PRO A 1 95 ? -5.431 -21.308 12.995 1.00 78.94 95 PRO A C 1
ATOM 734 O O . PRO A 1 95 ? -4.642 -21.253 12.062 1.00 78.94 95 PRO A O 1
ATOM 737 N N . GLN A 1 96 ? -6.754 -21.368 12.825 1.00 78.19 96 GLN A N 1
ATOM 738 C CA . GLN A 1 96 ? -7.439 -21.302 11.534 1.00 78.19 96 GLN A CA 1
ATOM 739 C C . GLN A 1 96 ? -7.878 -19.878 11.171 1.00 78.19 96 GLN A C 1
ATOM 741 O O . GLN A 1 96 ? -8.425 -19.673 10.093 1.00 78.19 96 GLN A O 1
ATOM 746 N N . ASN A 1 97 ? -7.708 -18.909 12.075 1.00 81.19 97 ASN A N 1
ATOM 747 C CA . ASN A 1 97 ? -8.124 -17.536 11.846 1.00 81.19 97 ASN A CA 1
ATOM 748 C C . ASN A 1 97 ? -6.909 -16.682 11.478 1.00 81.19 97 ASN A C 1
ATOM 750 O O . ASN A 1 97 ? -6.127 -16.275 12.335 1.00 81.19 97 ASN A O 1
ATOM 754 N N . GLU A 1 98 ? -6.777 -16.399 10.186 1.00 83.25 98 GLU A N 1
ATOM 755 C CA . GLU A 1 98 ? -5.740 -15.508 9.654 1.00 83.25 98 GLU A CA 1
ATOM 756 C C . GLU A 1 98 ? -6.197 -14.040 9.607 1.00 83.25 98 GLU A C 1
ATOM 758 O O . GLU A 1 98 ? -5.396 -13.131 9.397 1.00 83.25 98 GLU A O 1
ATOM 763 N N . GLN A 1 99 ? -7.478 -13.800 9.893 1.00 88.25 99 GLN A N 1
ATOM 764 C CA . GLN A 1 99 ? -8.124 -12.494 9.865 1.00 88.25 99 GLN A CA 1
ATOM 765 C C . GLN A 1 99 ? -7.645 -11.566 10.989 1.00 88.25 99 GLN A C 1
ATOM 767 O O . GLN A 1 99 ? -7.566 -10.347 10.812 1.00 88.25 99 GLN A O 1
ATOM 772 N N . VAL A 1 100 ? -7.355 -12.136 12.164 1.00 92.06 100 VAL A N 1
ATOM 773 C CA . VAL A 1 100 ? -6.882 -11.401 13.342 1.00 92.06 100 VAL A CA 1
ATOM 774 C C . VAL A 1 100 ? -5.470 -11.848 13.698 1.00 92.06 100 VAL A C 1
ATOM 776 O O . VAL A 1 100 ? -5.260 -12.854 14.371 1.00 92.06 100 VAL A O 1
ATOM 779 N N . LEU A 1 101 ? -4.486 -11.054 13.291 1.00 90.06 101 LEU A N 1
ATOM 780 C CA . LEU A 1 101 ? -3.077 -11.329 13.541 1.00 90.06 101 LEU A CA 1
ATOM 781 C C . LEU A 1 101 ? -2.675 -10.908 14.958 1.00 90.06 101 LEU A C 1
ATOM 783 O O . LEU A 1 101 ? -3.021 -9.823 15.423 1.00 90.06 101 LEU A O 1
ATOM 787 N N . VAL A 1 102 ? -1.886 -11.731 15.650 1.00 90.81 102 VAL A N 1
ATOM 788 C CA . VAL A 1 102 ? -1.293 -11.355 16.943 1.00 90.81 102 VAL A CA 1
ATOM 789 C C . VAL A 1 102 ? -0.006 -10.573 16.707 1.00 90.81 102 VAL A C 1
ATOM 791 O O . VAL A 1 102 ? 0.946 -11.104 16.141 1.00 90.81 102 VAL A O 1
ATOM 794 N N . GLY A 1 103 ? 0.059 -9.330 17.181 1.00 90.25 103 GLY A N 1
ATOM 795 C CA . GLY A 1 103 ? 1.252 -8.505 17.001 1.00 90.25 103 GLY A CA 1
ATOM 796 C C . GLY A 1 103 ? 1.067 -7.048 17.395 1.00 90.25 103 GLY A C 1
ATOM 797 O O . GLY A 1 103 ? 0.096 -6.683 18.055 1.00 90.25 103 GLY A O 1
ATOM 798 N N . LEU A 1 104 ? 2.026 -6.214 16.993 1.00 90.44 104 LEU A N 1
ATOM 799 C CA . LEU A 1 104 ? 1.937 -4.761 17.104 1.00 90.44 104 LEU A CA 1
ATOM 800 C C . LEU A 1 104 ? 1.699 -4.153 15.716 1.00 90.44 104 LEU A C 1
ATOM 802 O O . LEU A 1 104 ? 2.355 -4.579 14.765 1.00 90.44 104 LEU A O 1
ATOM 806 N N . PRO A 1 105 ? 0.806 -3.155 15.589 1.00 89.50 105 PRO A N 1
ATOM 807 C CA . PRO A 1 105 ? 0.586 -2.415 14.349 1.00 89.50 105 PRO A CA 1
ATOM 808 C C . PRO A 1 105 ? 1.737 -1.425 14.124 1.00 89.50 105 PRO A C 1
ATOM 810 O O . PRO A 1 105 ? 1.612 -0.220 14.351 1.00 89.50 105 PRO A O 1
ATOM 813 N N . GLY A 1 106 ? 2.893 -1.971 13.753 1.00 89.44 106 GLY A N 1
ATOM 814 C CA . GLY A 1 106 ? 4.085 -1.203 13.429 1.00 89.44 106 GLY A CA 1
ATOM 815 C C . GLY A 1 106 ? 3.962 -0.531 12.064 1.00 89.44 106 GLY A C 1
ATOM 816 O O . GLY A 1 106 ? 3.527 -1.159 11.098 1.00 89.44 106 GLY A O 1
ATOM 817 N N . LEU A 1 107 ? 4.365 0.732 11.989 1.00 90.06 107 LEU A N 1
ATOM 818 C CA . LEU A 1 107 ? 4.603 1.437 10.737 1.00 90.06 107 LEU A CA 1
ATOM 819 C C . LEU A 1 107 ? 6.034 1.170 10.248 1.00 90.06 107 LEU A C 1
ATOM 821 O O . LEU A 1 107 ? 6.859 0.587 10.956 1.00 90.06 107 LEU A O 1
ATOM 825 N N . TRP A 1 108 ? 6.322 1.580 9.013 1.00 87.62 108 TRP A N 1
ATOM 826 C CA . TRP A 1 108 ? 7.611 1.333 8.357 1.00 87.62 108 TRP A CA 1
ATOM 827 C C . TRP A 1 108 ? 8.802 1.958 9.102 1.00 87.62 108 TRP A C 1
ATOM 829 O O . TRP A 1 108 ? 9.885 1.379 9.125 1.00 87.62 108 TRP A O 1
ATOM 839 N N . ASP A 1 109 ? 8.578 3.090 9.769 1.00 88.75 109 ASP A N 1
ATOM 840 C CA . ASP A 1 109 ? 9.560 3.812 10.583 1.00 88.75 109 ASP A CA 1
ATOM 841 C C . ASP A 1 109 ? 9.765 3.190 11.982 1.00 88.75 109 ASP A C 1
ATOM 843 O O . ASP A 1 109 ? 10.534 3.698 12.797 1.00 88.75 109 ASP A O 1
ATOM 847 N N . GLY A 1 110 ? 9.068 2.087 12.281 1.00 89.06 110 GLY A N 1
ATOM 848 C CA . GLY A 1 110 ? 9.113 1.388 13.564 1.00 89.06 110 GLY A CA 1
ATOM 849 C C . GLY A 1 110 ? 8.205 1.977 14.647 1.00 89.06 110 GLY A C 1
ATOM 850 O O . GLY A 1 110 ? 8.149 1.427 15.751 1.00 89.06 110 GLY A O 1
ATOM 851 N N . SER A 1 111 ? 7.478 3.061 14.360 1.00 90.06 111 SER A N 1
ATOM 852 C CA . SER A 1 111 ? 6.453 3.587 15.264 1.00 90.06 111 SER A CA 1
ATOM 853 C C . SER A 1 111 ? 5.239 2.652 15.334 1.00 90.06 111 SER A C 1
ATOM 855 O O . SER A 1 111 ? 5.069 1.757 14.508 1.00 90.06 111 SER A O 1
ATOM 857 N N . ILE A 1 112 ? 4.389 2.825 16.348 1.00 90.00 112 ILE A N 1
ATOM 858 C CA . ILE A 1 112 ? 3.178 2.016 16.537 1.00 90.00 112 ILE A CA 1
ATOM 859 C C . ILE A 1 112 ? 1.965 2.926 16.389 1.00 90.00 112 ILE A C 1
ATOM 861 O O . ILE A 1 112 ? 1.836 3.905 17.127 1.00 90.00 112 ILE A O 1
ATOM 865 N N . ALA A 1 113 ? 1.048 2.566 15.494 1.00 89.88 113 ALA A N 1
ATOM 866 C CA . ALA A 1 113 ? -0.214 3.273 15.324 1.00 89.88 113 ALA A CA 1
ATOM 867 C C . ALA A 1 113 ? -1.361 2.495 15.972 1.00 89.88 113 ALA A C 1
ATOM 869 O O . ALA A 1 113 ? -1.664 1.369 15.595 1.00 89.88 113 ALA A O 1
ATOM 870 N N . CYS A 1 114 ? -2.043 3.098 16.943 1.00 91.56 114 CYS A N 1
ATOM 871 C CA . CYS A 1 114 ? -3.153 2.447 17.642 1.00 91.56 114 CYS A CA 1
ATOM 872 C C . CYS A 1 114 ? -4.447 2.441 16.809 1.00 91.56 114 CYS A C 1
ATOM 874 O O . CYS A 1 114 ? -5.351 1.647 17.084 1.00 91.56 114 CYS A O 1
ATOM 876 N N . ARG A 1 115 ? -4.548 3.337 15.816 1.00 93.81 115 ARG A N 1
ATOM 877 C CA . ARG A 1 115 ? -5.711 3.551 14.939 1.00 93.81 115 ARG A CA 1
ATOM 878 C C . ARG A 1 115 ? -5.276 4.017 13.534 1.00 93.81 115 ARG A C 1
ATOM 880 O O . ARG A 1 115 ? -4.219 4.646 13.442 1.00 93.81 115 ARG A O 1
ATOM 887 N N . PRO A 1 116 ? -6.064 3.772 12.468 1.00 95.12 116 PRO A N 1
ATOM 888 C CA . PRO A 1 116 ? -5.768 4.252 11.111 1.00 95.12 116 PRO A CA 1
ATOM 889 C C . PRO A 1 116 ? -5.540 5.758 11.019 1.00 95.12 116 PRO A C 1
ATOM 891 O O . PRO A 1 116 ? -4.503 6.197 10.534 1.00 95.12 116 PRO A O 1
ATOM 894 N N . THR A 1 117 ? -6.450 6.561 11.573 1.00 95.94 117 THR A N 1
ATOM 895 C CA . THR A 1 117 ? -6.328 8.031 11.554 1.00 95.94 117 THR A CA 1
ATOM 896 C C . THR A 1 117 ? -5.047 8.528 12.228 1.00 95.94 117 THR A C 1
ATOM 898 O O . THR A 1 117 ? -4.418 9.471 11.748 1.00 95.94 117 THR A O 1
ATOM 901 N N . GLN A 1 118 ? -4.601 7.854 13.295 1.00 94.12 118 GLN A N 1
ATOM 902 C CA . GLN A 1 118 ? -3.310 8.130 13.928 1.00 94.12 118 GLN A CA 1
ATOM 903 C C . GLN A 1 118 ? -2.138 7.773 13.002 1.00 94.12 118 GLN A C 1
ATOM 905 O O . GLN A 1 118 ? -1.181 8.541 12.922 1.00 94.12 118 GLN A O 1
ATOM 910 N N . ALA A 1 119 ? -2.208 6.632 12.306 1.00 94.50 119 ALA A N 1
ATOM 911 C CA . ALA A 1 119 ? -1.190 6.234 11.336 1.00 94.50 119 ALA A CA 1
ATOM 912 C C . ALA A 1 119 ? -1.044 7.281 10.228 1.00 94.50 119 ALA A C 1
ATOM 914 O O . ALA A 1 119 ? 0.071 7.700 9.928 1.00 94.50 119 ALA A O 1
ATOM 915 N N . PHE A 1 120 ? -2.159 7.752 9.664 1.00 96.69 120 PHE A N 1
ATOM 916 C CA . PHE A 1 120 ? -2.135 8.744 8.590 1.00 96.69 120 PHE A CA 1
ATOM 917 C C . PHE A 1 120 ? -1.534 10.063 9.049 1.00 96.69 120 PHE A C 1
ATOM 919 O O . PHE A 1 120 ? -0.679 10.612 8.363 1.00 96.69 120 PHE A O 1
ATOM 926 N N . ALA A 1 121 ? -1.954 10.560 10.217 1.00 96.06 121 ALA A N 1
ATOM 927 C CA . ALA A 1 121 ? -1.436 11.807 10.767 1.00 96.06 121 ALA A CA 1
ATOM 928 C C . ALA A 1 121 ? 0.080 11.731 10.996 1.00 96.06 121 ALA A C 1
ATOM 930 O O . ALA A 1 121 ? 0.808 12.664 10.658 1.00 96.06 121 ALA A O 1
ATOM 931 N N . HIS A 1 122 ? 0.560 10.601 11.522 1.00 95.31 122 HIS A N 1
ATOM 932 C CA . HIS A 1 122 ? 1.984 10.360 11.738 1.00 95.31 122 HIS A CA 1
ATOM 933 C C . HIS A 1 122 ? 2.766 10.309 10.421 1.00 95.31 122 HIS A C 1
ATOM 935 O O . HIS A 1 122 ? 3.725 11.058 10.246 1.00 95.31 122 HIS A O 1
ATOM 941 N N . LEU A 1 123 ? 2.318 9.493 9.462 1.00 95.94 123 LEU A N 1
ATOM 942 C CA . LEU A 1 123 ? 2.969 9.351 8.156 1.00 95.94 123 LEU A CA 1
ATOM 943 C C . LEU A 1 123 ? 2.976 10.661 7.368 1.00 95.94 123 LEU A C 1
ATOM 945 O O . LEU A 1 123 ? 4.003 11.020 6.801 1.00 95.94 123 LEU A O 1
ATOM 949 N N . ARG A 1 124 ? 1.867 11.409 7.393 1.00 96.50 124 ARG A N 1
ATOM 950 C CA . ARG A 1 124 ? 1.771 12.735 6.775 1.00 96.50 124 ARG A CA 1
ATOM 951 C C . ARG A 1 124 ? 2.755 13.715 7.402 1.00 96.50 124 ARG A C 1
ATOM 953 O O . ARG A 1 124 ? 3.469 14.391 6.677 1.00 96.50 124 ARG A O 1
ATOM 960 N N . THR A 1 125 ? 2.856 13.733 8.732 1.00 95.88 125 THR A N 1
ATOM 961 C CA . THR A 1 125 ? 3.816 14.598 9.434 1.00 95.88 125 THR A CA 1
ATOM 962 C C . THR A 1 125 ? 5.252 14.277 9.020 1.00 95.88 125 THR A C 1
ATOM 964 O O . THR A 1 125 ? 6.047 15.189 8.812 1.00 95.88 125 THR A O 1
ATOM 967 N N . ILE A 1 126 ? 5.613 12.998 8.884 1.00 94.50 126 ILE A N 1
ATOM 968 C CA . ILE A 1 126 ? 6.946 12.616 8.394 1.00 94.50 126 ILE A CA 1
ATOM 969 C C . ILE A 1 126 ? 7.132 13.098 6.954 1.00 94.50 126 ILE A C 1
ATOM 971 O O . ILE A 1 126 ? 8.130 13.746 6.653 1.00 94.50 126 ILE A O 1
ATOM 975 N N . ALA A 1 127 ? 6.164 12.821 6.083 1.00 94.31 127 ALA A N 1
ATOM 976 C CA . ALA A 1 127 ? 6.247 13.135 4.663 1.00 94.31 127 ALA A CA 1
ATOM 977 C C . ALA A 1 127 ? 6.345 14.647 4.382 1.00 94.31 127 ALA A C 1
ATOM 979 O O . ALA A 1 127 ? 7.067 15.068 3.483 1.00 94.31 127 ALA A O 1
ATOM 980 N N . GLU A 1 128 ? 5.672 15.474 5.183 1.00 93.88 128 GLU A N 1
ATOM 981 C CA . GLU A 1 128 ? 5.738 16.937 5.097 1.00 93.88 128 GLU A CA 1
ATOM 982 C C . GLU A 1 128 ? 7.066 17.510 5.626 1.00 93.88 128 GLU A C 1
ATOM 984 O O . GLU A 1 128 ? 7.497 18.571 5.178 1.00 93.88 128 GLU A O 1
ATOM 989 N N . ASN A 1 129 ? 7.733 16.817 6.557 1.00 93.19 129 ASN A N 1
ATOM 990 C CA . ASN A 1 129 ? 9.002 17.265 7.143 1.00 93.19 129 ASN A CA 1
ATOM 991 C C . ASN A 1 129 ? 10.244 16.738 6.402 1.00 93.19 129 ASN A C 1
ATOM 993 O O . ASN A 1 129 ? 11.310 17.350 6.488 1.00 93.19 129 ASN A O 1
ATOM 997 N N . SER A 1 130 ? 10.124 15.631 5.668 1.00 83.88 130 SER A N 1
ATOM 998 C CA . SER A 1 130 ? 11.211 15.022 4.893 1.00 83.88 130 SER A CA 1
ATOM 999 C C . SER A 1 130 ? 11.125 15.421 3.418 1.00 83.88 130 SER A C 1
ATOM 1001 O O . SER A 1 130 ? 10.789 14.611 2.555 1.00 83.88 130 SER A O 1
ATOM 1003 N N . ALA A 1 131 ? 11.426 16.686 3.112 1.00 73.25 131 ALA A N 1
ATOM 1004 C CA . ALA A 1 131 ? 11.446 17.164 1.730 1.00 73.25 131 ALA A CA 1
ATOM 1005 C C . ALA A 1 131 ? 12.493 16.390 0.901 1.00 73.25 131 ALA A C 1
ATOM 1007 O O . ALA A 1 131 ? 13.694 16.523 1.138 1.00 73.25 131 ALA A O 1
ATOM 1008 N N . GLY A 1 132 ? 12.028 15.595 -0.066 1.00 79.00 132 GLY A N 1
ATOM 1009 C CA . GLY A 1 132 ? 12.869 14.806 -0.976 1.00 79.00 132 GLY A CA 1
ATOM 1010 C C . GLY A 1 132 ? 12.901 13.295 -0.715 1.00 79.00 132 GLY A C 1
ATOM 1011 O O . GLY A 1 132 ? 13.557 12.590 -1.470 1.00 79.00 132 GLY A O 1
ATOM 1012 N N . ASP A 1 133 ? 12.213 12.794 0.318 1.00 84.88 133 ASP A N 1
ATOM 1013 C CA . ASP A 1 133 ? 12.048 11.352 0.561 1.00 84.88 133 ASP A CA 1
ATOM 1014 C C . ASP A 1 133 ? 10.609 10.924 0.230 1.00 84.88 133 ASP A C 1
ATOM 1016 O O . ASP A 1 133 ? 9.646 11.308 0.905 1.00 84.88 133 ASP A O 1
ATOM 1020 N N . GLY A 1 134 ? 10.456 10.137 -0.838 1.00 91.38 134 GLY A N 1
ATOM 1021 C CA . GLY A 1 134 ? 9.159 9.668 -1.325 1.00 91.38 134 GLY A CA 1
ATOM 1022 C C . GLY A 1 134 ? 8.559 8.541 -0.482 1.00 91.38 134 GLY A C 1
ATOM 1023 O O . GLY A 1 134 ? 7.343 8.329 -0.524 1.00 91.38 134 GLY A O 1
ATOM 1024 N N . ALA A 1 135 ? 9.360 7.855 0.340 1.00 91.38 135 ALA A N 1
ATOM 1025 C CA . ALA A 1 135 ? 8.930 6.647 1.037 1.00 91.38 135 ALA A CA 1
ATOM 1026 C C . ALA A 1 135 ? 7.795 6.923 2.032 1.00 91.38 135 ALA A C 1
ATOM 1028 O O . ALA A 1 135 ? 6.847 6.141 2.139 1.00 91.38 135 ALA A O 1
ATOM 1029 N N . ALA A 1 136 ? 7.844 8.052 2.742 1.00 93.38 136 ALA A N 1
ATOM 1030 C CA . ALA A 1 136 ? 6.800 8.425 3.695 1.00 93.38 136 ALA A CA 1
ATOM 1031 C C . ALA A 1 136 ? 5.451 8.686 3.001 1.00 93.38 136 ALA A C 1
ATOM 1033 O O . ALA A 1 136 ? 4.418 8.196 3.465 1.00 93.38 136 ALA A O 1
ATOM 1034 N N . TRP A 1 137 ? 5.465 9.393 1.864 1.00 97.12 137 TRP A N 1
ATOM 1035 C CA . TRP A 1 137 ? 4.281 9.611 1.028 1.00 97.12 137 TRP A CA 1
ATOM 1036 C C . TRP A 1 137 ? 3.728 8.297 0.476 1.00 97.12 137 TRP A C 1
ATOM 1038 O O . TRP A 1 137 ? 2.519 8.068 0.517 1.00 97.12 137 TRP A O 1
ATOM 1048 N N . ARG A 1 138 ? 4.603 7.385 0.041 1.00 95.94 138 ARG A N 1
ATOM 1049 C CA . ARG A 1 138 ? 4.196 6.054 -0.413 1.00 95.94 138 ARG A CA 1
ATOM 1050 C C . ARG A 1 138 ? 3.539 5.239 0.694 1.00 95.94 138 ARG A C 1
ATOM 1052 O O . ARG A 1 138 ? 2.476 4.661 0.488 1.00 95.94 138 ARG A O 1
ATOM 1059 N N . HIS A 1 139 ? 4.147 5.193 1.877 1.00 94.69 139 HIS A N 1
ATOM 1060 C CA . HIS A 1 139 ? 3.584 4.464 3.009 1.00 94.69 139 HIS A CA 1
ATOM 1061 C C . HIS A 1 139 ? 2.259 5.065 3.488 1.00 94.69 139 HIS A C 1
ATOM 1063 O O . HIS A 1 139 ? 1.382 4.310 3.908 1.00 94.69 139 HIS A O 1
ATOM 1069 N N . LEU A 1 140 ? 2.085 6.389 3.389 1.00 97.00 140 LEU A N 1
ATOM 1070 C CA . LEU A 1 140 ? 0.788 7.034 3.591 1.00 97.00 140 LEU A CA 1
ATOM 1071 C C . LEU A 1 140 ? -0.234 6.543 2.557 1.00 97.00 140 LEU A C 1
ATOM 1073 O O . LEU A 1 140 ? -1.319 6.126 2.955 1.00 97.00 140 LEU A O 1
ATOM 1077 N N . GLY A 1 141 ? 0.129 6.515 1.272 1.00 96.88 141 GLY A N 1
ATOM 1078 C CA . GLY A 1 141 ? -0.727 5.995 0.202 1.00 96.88 141 GLY A CA 1
ATOM 1079 C C . GLY A 1 141 ? -1.173 4.553 0.449 1.00 96.88 141 GLY A C 1
ATOM 1080 O O . GLY A 1 141 ? -2.368 4.276 0.480 1.00 96.88 141 GLY A O 1
ATOM 1081 N N . ASN A 1 142 ? -0.237 3.659 0.776 1.00 93.50 142 ASN A N 1
ATOM 1082 C CA . ASN A 1 142 ? -0.545 2.258 1.089 1.00 93.50 142 ASN A CA 1
ATOM 1083 C C . ASN A 1 142 ? -1.447 2.124 2.327 1.00 93.50 142 ASN A C 1
ATOM 1085 O O . ASN A 1 142 ? -2.275 1.222 2.412 1.00 93.50 142 ASN A O 1
ATOM 1089 N N . ALA A 1 143 ? -1.282 2.987 3.333 1.00 94.00 143 ALA A N 1
ATOM 1090 C CA . ALA A 1 143 ? -2.145 2.966 4.509 1.00 94.00 143 ALA A CA 1
ATOM 1091 C C . ALA A 1 143 ? -3.573 3.432 4.171 1.00 94.00 143 ALA A C 1
ATOM 1093 O O . ALA A 1 143 ? -4.529 2.839 4.664 1.00 94.00 143 ALA A O 1
ATOM 1094 N N . LEU A 1 144 ? -3.709 4.463 3.334 1.00 96.88 144 LEU A N 1
ATOM 1095 C CA . LEU A 1 144 ? -4.991 5.017 2.892 1.00 96.88 144 LEU A CA 1
ATOM 1096 C C . LEU A 1 144 ? -5.758 4.044 1.992 1.00 96.88 144 LEU A C 1
ATOM 1098 O O . LEU A 1 144 ? -6.951 3.827 2.207 1.00 96.88 144 LEU A O 1
ATOM 1102 N N . GLU A 1 145 ? -5.076 3.408 1.039 1.00 94.12 145 GLU A N 1
ATOM 1103 C CA . GLU A 1 145 ? -5.674 2.425 0.130 1.00 94.12 145 GLU A CA 1
ATOM 1104 C C . GLU A 1 145 ? -6.233 1.225 0.903 1.00 94.12 145 GLU A C 1
ATOM 1106 O O . GLU A 1 145 ? -7.410 0.891 0.760 1.00 94.12 145 GLU A O 1
ATOM 1111 N N . ARG A 1 146 ? -5.468 0.682 1.855 1.00 90.19 146 ARG A N 1
ATOM 1112 C CA . ARG A 1 146 ? -5.936 -0.387 2.758 1.00 90.19 146 ARG A CA 1
ATOM 1113 C C . ARG A 1 146 ? -7.120 0.015 3.642 1.00 90.19 146 ARG A C 1
ATOM 1115 O O . ARG A 1 146 ? -7.812 -0.852 4.177 1.00 90.19 146 ARG A O 1
ATOM 1122 N N . SER A 1 147 ? -7.353 1.311 3.816 1.00 92.94 147 SER A N 1
ATOM 1123 C CA . SER A 1 147 ? -8.507 1.866 4.526 1.00 92.94 147 SER A CA 1
ATOM 1124 C C . SER A 1 147 ? -9.683 2.212 3.608 1.00 92.94 147 SER A C 1
ATOM 1126 O O . SER A 1 147 ? -10.701 2.700 4.098 1.00 92.94 147 SER A O 1
ATOM 1128 N N . GLY A 1 148 ? -9.569 1.945 2.303 1.00 91.88 148 GLY A N 1
ATOM 1129 C CA . GLY A 1 148 ? -10.583 2.245 1.293 1.00 91.88 148 GLY A CA 1
ATOM 1130 C C . GLY A 1 148 ? -10.627 3.713 0.861 1.00 91.88 148 GLY A C 1
ATOM 1131 O O . GLY A 1 148 ? -11.578 4.118 0.199 1.00 91.88 148 GLY A O 1
ATOM 1132 N N . LEU A 1 149 ? -9.625 4.518 1.229 1.00 95.44 149 LEU A N 1
ATOM 1133 C CA . LEU A 1 149 ? -9.506 5.930 0.856 1.00 95.44 149 LEU A CA 1
ATOM 1134 C C . LEU A 1 149 ? -8.644 6.072 -0.406 1.00 95.44 149 LEU A C 1
ATOM 1136 O O . LEU A 1 149 ? -7.537 6.607 -0.364 1.00 95.44 149 LEU A O 1
ATOM 1140 N N . LEU A 1 150 ? -9.140 5.534 -1.523 1.00 94.94 150 LEU A N 1
ATOM 1141 C CA . LEU A 1 150 ? -8.356 5.394 -2.753 1.00 94.94 150 LEU A CA 1
ATOM 1142 C C . LEU A 1 150 ? -7.933 6.742 -3.360 1.00 94.94 150 LEU A C 1
ATOM 1144 O O . LEU A 1 150 ? -6.782 6.882 -3.757 1.00 94.94 150 LEU A O 1
ATOM 1148 N N . ASP A 1 151 ? -8.809 7.748 -3.373 1.00 96.19 151 ASP A N 1
ATOM 1149 C CA . ASP A 1 151 ? -8.479 9.071 -3.929 1.00 96.19 151 ASP A CA 1
ATOM 1150 C C . ASP A 1 151 ? -7.320 9.740 -3.166 1.00 96.19 151 ASP A C 1
ATOM 1152 O O . ASP A 1 151 ? -6.366 10.244 -3.766 1.00 96.19 151 ASP A O 1
ATOM 1156 N N . ASP A 1 152 ? -7.352 9.676 -1.830 1.00 97.38 152 ASP A N 1
ATOM 1157 C CA . ASP A 1 152 ? -6.276 10.196 -0.978 1.00 97.38 152 ASP A CA 1
ATOM 1158 C C . ASP A 1 152 ? -4.980 9.377 -1.149 1.00 97.38 152 ASP A C 1
ATOM 1160 O O . ASP A 1 152 ? -3.869 9.919 -1.059 1.00 97.38 152 ASP A O 1
ATOM 1164 N N . ALA A 1 153 ? -5.104 8.067 -1.398 1.00 97.62 153 ALA A N 1
ATOM 1165 C CA . ALA A 1 153 ? -3.970 7.192 -1.672 1.00 97.62 153 ALA A CA 1
ATOM 1166 C C . ALA A 1 153 ? -3.277 7.562 -2.989 1.00 97.62 153 ALA A C 1
ATOM 1168 O O . ALA A 1 153 ? -2.061 7.765 -2.997 1.00 97.62 153 ALA A O 1
ATOM 1169 N N . ILE A 1 154 ? -4.052 7.753 -4.063 1.00 96.19 154 ILE A N 1
ATOM 1170 C CA . ILE A 1 154 ? -3.575 8.222 -5.373 1.00 96.19 154 ILE A CA 1
ATOM 1171 C C . ILE A 1 154 ? -2.833 9.552 -5.223 1.00 96.19 154 ILE A C 1
ATOM 1173 O O . ILE A 1 154 ? -1.708 9.694 -5.707 1.00 96.19 154 ILE A O 1
ATOM 1177 N N . GLN A 1 155 ? -3.410 10.516 -4.497 1.00 97.44 155 GLN A N 1
ATOM 1178 C CA . GLN A 1 155 ? -2.742 11.793 -4.249 1.00 97.44 155 GLN A CA 1
ATOM 1179 C C . GLN A 1 155 ? -1.403 11.603 -3.518 1.00 97.44 155 GLN A C 1
ATOM 1181 O O . GLN A 1 155 ? -0.400 12.214 -3.891 1.00 97.44 155 GLN A O 1
ATOM 1186 N N . SER A 1 156 ? -1.370 10.739 -2.502 1.00 97.69 156 SER A N 1
ATOM 1187 C CA . SER A 1 156 ? -0.158 10.464 -1.724 1.00 97.69 156 SER A CA 1
ATOM 1188 C C . SER A 1 156 ? 0.930 9.800 -2.570 1.00 97.69 156 SER A C 1
ATOM 1190 O O . SER A 1 156 ? 2.086 10.212 -2.511 1.00 97.69 156 SER A O 1
ATOM 1192 N N . TRP A 1 157 ? 0.589 8.833 -3.422 1.00 97.31 157 TRP A N 1
ATOM 1193 C CA . TRP A 1 157 ? 1.567 8.225 -4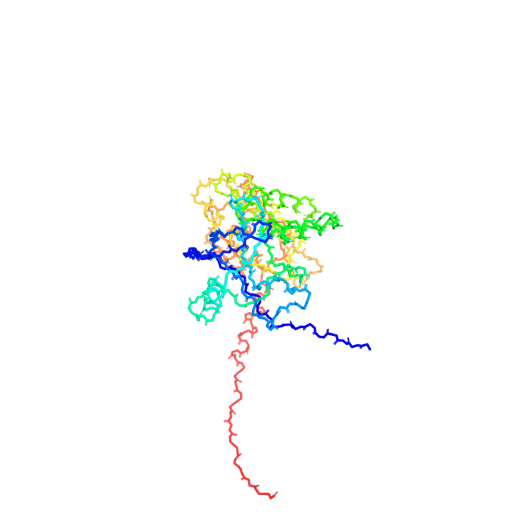.325 1.00 97.31 157 TRP A CA 1
ATOM 1194 C C . TRP A 1 157 ? 2.064 9.193 -5.401 1.00 97.31 157 TRP A C 1
ATOM 1196 O O . TRP A 1 157 ? 3.249 9.169 -5.729 1.00 97.31 157 TRP A O 1
ATOM 1206 N N . HIS A 1 158 ? 1.223 10.098 -5.913 1.00 96.00 158 HIS A N 1
ATOM 1207 C CA . HIS A 1 158 ? 1.697 11.157 -6.810 1.00 96.00 158 HIS A CA 1
ATOM 1208 C C . HIS A 1 158 ? 2.726 12.062 -6.131 1.00 96.00 158 HIS A C 1
ATOM 1210 O O . HIS A 1 158 ? 3.751 12.374 -6.738 1.00 96.00 158 HIS A O 1
ATOM 1216 N N . LEU A 1 159 ? 2.492 12.444 -4.871 1.00 96.25 159 LEU A N 1
ATOM 1217 C CA . LEU A 1 159 ? 3.464 13.210 -4.090 1.00 96.25 159 LEU A CA 1
ATOM 1218 C C . LEU A 1 159 ? 4.764 12.423 -3.880 1.00 96.25 159 LEU A C 1
ATOM 1220 O O . LEU A 1 159 ? 5.837 13.000 -4.015 1.00 96.25 159 LEU A O 1
ATOM 1224 N N . ALA A 1 160 ? 4.685 11.111 -3.640 1.00 96.00 160 ALA A N 1
ATOM 1225 C CA . ALA A 1 160 ? 5.860 10.246 -3.525 1.00 96.00 160 ALA A CA 1
ATOM 1226 C C . ALA A 1 160 ? 6.707 10.249 -4.810 1.00 96.00 160 ALA A C 1
ATOM 1228 O O . ALA A 1 160 ? 7.910 10.501 -4.764 1.00 96.00 160 ALA A O 1
ATOM 1229 N N . VAL A 1 161 ? 6.064 10.051 -5.968 1.00 93.69 161 VAL A N 1
ATOM 1230 C CA . VAL A 1 161 ? 6.725 10.050 -7.285 1.00 93.69 161 VAL A CA 1
ATOM 1231 C C . VAL A 1 161 ? 7.342 11.414 -7.618 1.00 93.69 161 VAL A C 1
ATOM 1233 O O . VAL A 1 161 ? 8.371 11.469 -8.293 1.00 93.69 161 VAL A O 1
ATOM 1236 N N . GLN A 1 162 ? 6.733 12.515 -7.169 1.00 93.25 162 GLN A N 1
ATOM 1237 C CA . GLN A 1 162 ? 7.251 13.873 -7.373 1.00 93.25 162 GLN A CA 1
ATOM 1238 C C . GLN A 1 162 ? 8.395 14.231 -6.417 1.00 93.25 162 GLN A C 1
ATOM 1240 O O . GLN A 1 162 ? 9.292 14.974 -6.809 1.00 93.25 162 GLN A O 1
ATOM 1245 N N . ALA A 1 163 ? 8.348 13.740 -5.177 1.00 92.31 163 ALA A N 1
ATOM 1246 C CA . ALA A 1 163 ? 9.329 14.059 -4.146 1.00 92.31 163 ALA A CA 1
ATOM 1247 C C . ALA A 1 163 ? 10.678 13.371 -4.382 1.00 92.31 163 ALA A C 1
ATOM 1249 O O . ALA A 1 163 ? 11.712 13.963 -4.085 1.00 92.31 163 ALA A O 1
ATOM 1250 N N . ASP A 1 164 ? 10.662 12.150 -4.916 1.00 88.81 164 ASP A N 1
ATOM 1251 C CA . ASP A 1 164 ? 11.840 11.296 -5.038 1.00 88.81 164 ASP A CA 1
ATOM 1252 C C . ASP A 1 164 ? 11.891 10.644 -6.429 1.00 88.81 164 ASP A C 1
ATOM 1254 O O . ASP A 1 164 ? 10.949 9.975 -6.870 1.00 88.81 164 ASP A O 1
ATOM 1258 N N . ASP A 1 165 ? 12.996 10.861 -7.148 1.00 86.00 165 ASP A N 1
ATOM 1259 C CA . ASP A 1 165 ? 13.220 10.326 -8.493 1.00 86.00 165 ASP A CA 1
ATOM 1260 C C . ASP A 1 165 ? 13.685 8.865 -8.494 1.00 86.00 165 ASP A C 1
ATOM 1262 O O . ASP A 1 165 ? 13.794 8.261 -9.561 1.00 86.00 165 ASP A O 1
ATOM 1266 N N . THR A 1 166 ? 13.903 8.286 -7.315 1.00 86.19 166 THR A N 1
ATOM 1267 C CA . THR A 1 166 ? 14.213 6.874 -7.088 1.00 86.19 166 THR A CA 1
ATOM 1268 C C . THR A 1 166 ? 12.989 6.076 -6.642 1.00 86.19 166 THR A C 1
ATOM 1270 O O . THR A 1 166 ? 12.985 4.854 -6.769 1.00 86.19 166 THR A O 1
ATOM 1273 N N . GLU A 1 167 ? 11.918 6.745 -6.207 1.00 88.38 167 GLU A N 1
ATOM 1274 C CA . GLU A 1 167 ? 10.701 6.112 -5.694 1.00 88.38 167 GLU A CA 1
ATOM 1275 C C . GLU A 1 167 ? 9.909 5.439 -6.827 1.00 88.38 167 GLU A C 1
ATOM 1277 O O . GLU A 1 167 ? 9.135 6.069 -7.555 1.00 88.38 167 GLU A O 1
ATOM 1282 N N . TYR A 1 168 ? 10.162 4.148 -7.034 1.00 87.50 168 TYR A N 1
ATOM 1283 C CA . TYR A 1 168 ? 9.525 3.339 -8.071 1.00 87.50 168 TYR A CA 1
ATOM 1284 C C . TYR A 1 168 ? 8.297 2.585 -7.554 1.00 87.50 168 TYR A C 1
ATOM 1286 O O . TYR A 1 168 ? 7.386 2.320 -8.335 1.00 87.50 168 TYR A O 1
ATOM 1294 N N . GLU A 1 169 ? 8.231 2.259 -6.260 1.00 88.19 169 GLU A N 1
ATOM 1295 C CA . GLU A 1 169 ? 7.125 1.489 -5.685 1.00 88.19 169 GLU A CA 1
ATOM 1296 C C . GLU A 1 169 ? 5.821 2.295 -5.727 1.00 88.19 169 GLU A C 1
ATOM 1298 O O . GLU A 1 169 ? 4.778 1.749 -6.071 1.00 88.19 169 GLU A O 1
ATOM 1303 N N . ALA A 1 170 ? 5.872 3.607 -5.477 1.00 92.31 170 ALA A N 1
ATOM 1304 C CA . ALA A 1 170 ? 4.686 4.459 -5.606 1.00 92.31 170 ALA A CA 1
ATOM 1305 C C . ALA A 1 170 ? 4.193 4.576 -7.060 1.00 92.31 170 ALA A C 1
ATOM 1307 O O . ALA A 1 170 ? 2.988 4.634 -7.303 1.00 92.31 170 ALA A O 1
ATOM 1308 N N . ALA A 1 171 ? 5.111 4.584 -8.034 1.00 92.06 171 ALA A N 1
ATOM 1309 C CA . ALA A 1 171 ? 4.750 4.565 -9.450 1.00 92.06 171 ALA A CA 1
ATOM 1310 C C . ALA A 1 171 ? 4.072 3.239 -9.832 1.00 92.06 171 ALA A C 1
ATOM 1312 O O . ALA A 1 171 ? 3.098 3.254 -10.582 1.00 92.06 171 ALA A O 1
ATOM 1313 N N . PHE A 1 172 ? 4.521 2.114 -9.263 1.00 88.38 172 PHE A N 1
ATOM 1314 C CA . PHE A 1 172 ? 3.832 0.828 -9.401 1.00 88.38 172 PHE A CA 1
ATOM 1315 C C . PHE A 1 172 ? 2.437 0.842 -8.773 1.00 88.38 172 PHE A C 1
ATOM 1317 O O . PHE A 1 172 ? 1.492 0.4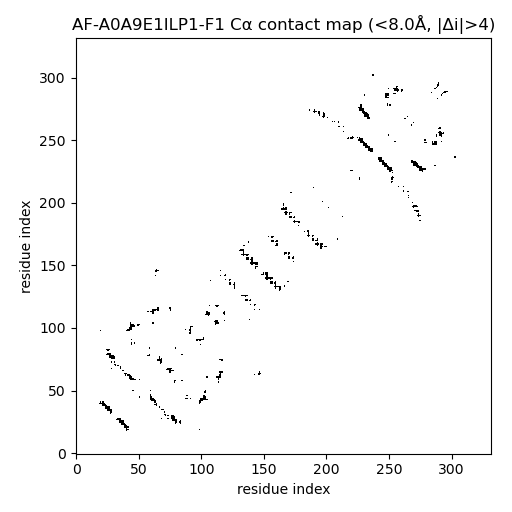10 -9.425 1.00 88.38 172 PHE A O 1
ATOM 1324 N N . SER A 1 173 ? 2.282 1.374 -7.557 1.00 90.69 173 SER A N 1
ATOM 1325 C CA . SER A 1 173 ? 0.966 1.489 -6.915 1.00 90.69 173 SER A CA 1
ATOM 1326 C C . SER A 1 173 ? -0.014 2.321 -7.745 1.00 90.69 173 SER A C 1
ATOM 1328 O O . SER A 1 173 ? -1.155 1.910 -7.935 1.00 90.69 173 SER A O 1
ATOM 1330 N N . LEU A 1 174 ? 0.430 3.452 -8.306 1.00 92.94 174 LEU A N 1
ATOM 1331 C CA . LEU A 1 174 ? -0.397 4.237 -9.228 1.00 92.94 174 LEU A CA 1
ATOM 1332 C C . LEU A 1 174 ? -0.741 3.440 -10.488 1.00 92.94 174 LEU A C 1
ATOM 1334 O O . LEU A 1 174 ? -1.895 3.436 -10.907 1.00 92.94 174 LEU A O 1
ATOM 1338 N N . ALA A 1 175 ? 0.242 2.760 -11.084 1.00 89.94 175 ALA A N 1
ATOM 1339 C CA . ALA A 1 175 ? 0.019 1.971 -12.287 1.00 89.94 175 ALA A CA 1
ATOM 1340 C C . ALA A 1 175 ? -1.030 0.875 -12.070 1.00 89.94 175 ALA A C 1
ATOM 1342 O O . ALA A 1 175 ? -1.890 0.717 -12.925 1.00 89.94 175 ALA A O 1
ATOM 1343 N N . ASP A 1 176 ? -0.997 0.153 -10.945 1.00 86.25 176 ASP A N 1
ATOM 1344 C CA . ASP A 1 176 ? -1.976 -0.905 -10.658 1.00 86.25 176 ASP A CA 1
ATOM 1345 C C . ASP A 1 176 ? -3.398 -0.368 -10.494 1.00 86.25 176 ASP A C 1
ATOM 1347 O O . ASP A 1 176 ? -4.345 -0.965 -11.008 1.00 86.25 176 ASP A O 1
ATOM 1351 N N . VAL A 1 177 ? -3.544 0.806 -9.878 1.00 89.25 177 VAL A N 1
ATOM 1352 C CA . VAL A 1 177 ? -4.845 1.473 -9.775 1.00 89.25 177 VAL A CA 1
ATOM 1353 C C . VAL A 1 177 ? -5.356 1.913 -11.144 1.00 89.25 177 VAL A C 1
ATOM 1355 O O . VAL A 1 177 ? -6.499 1.617 -11.488 1.00 89.25 177 VAL A O 1
ATOM 1358 N N . PHE A 1 178 ? -4.519 2.567 -11.954 1.00 86.62 178 PHE A N 1
ATOM 1359 C CA . PHE A 1 178 ? -4.933 3.050 -13.274 1.00 86.62 178 PHE A CA 1
ATOM 1360 C C . PHE A 1 178 ? -5.097 1.939 -14.310 1.00 86.62 178 PHE A C 1
ATOM 1362 O O . PHE A 1 178 ? -5.835 2.127 -15.272 1.00 86.62 178 PHE A O 1
ATOM 1369 N N . TRP A 1 179 ? -4.484 0.770 -14.112 1.00 82.69 179 TRP A N 1
ATOM 1370 C CA . TRP A 1 179 ? -4.519 -0.335 -15.074 1.00 82.69 179 TRP A CA 1
ATOM 1371 C C . TRP A 1 179 ? -5.931 -0.800 -15.441 1.00 82.69 179 TRP A C 1
ATOM 1373 O O . TRP A 1 179 ? -6.140 -1.393 -16.491 1.00 82.69 179 TRP A O 1
ATOM 1383 N N . ARG A 1 180 ? -6.915 -0.587 -14.561 1.00 71.81 180 ARG A N 1
ATOM 1384 C CA . ARG A 1 180 ? -8.302 -1.015 -14.804 1.00 71.81 180 ARG A CA 1
ATOM 1385 C C . ARG A 1 180 ? -9.112 0.005 -15.603 1.00 71.81 180 ARG A C 1
ATOM 1387 O O . ARG A 1 180 ? -10.111 -0.383 -16.206 1.00 71.81 180 ARG A O 1
ATOM 1394 N N . ASP A 1 181 ? -8.680 1.264 -15.600 1.00 79.12 181 ASP A N 1
ATOM 1395 C CA . ASP A 1 181 ? -9.460 2.403 -16.086 1.00 79.12 181 ASP A CA 1
ATOM 1396 C C . ASP A 1 181 ? -8.816 3.086 -17.306 1.00 79.12 181 ASP A C 1
ATOM 1398 O O . ASP A 1 181 ? -9.530 3.539 -18.202 1.00 79.12 181 ASP A O 1
ATOM 1402 N N . ASP A 1 182 ? -7.481 3.149 -17.359 1.00 78.62 182 ASP A N 1
ATOM 1403 C CA . ASP A 1 182 ? -6.701 3.784 -18.426 1.00 78.62 182 ASP A CA 1
ATOM 1404 C C . ASP A 1 182 ? -5.325 3.111 -18.603 1.00 78.62 182 ASP A C 1
ATOM 1406 O O . ASP A 1 182 ? -4.326 3.475 -17.970 1.00 78.62 182 ASP A O 1
ATOM 1410 N N . ASP A 1 183 ? -5.262 2.155 -19.534 1.00 74.62 183 ASP A N 1
ATOM 1411 C CA . ASP A 1 183 ? -4.037 1.433 -19.897 1.00 74.62 183 ASP A CA 1
ATOM 1412 C C . ASP A 1 183 ? -2.890 2.370 -20.321 1.00 74.62 183 ASP A C 1
ATOM 1414 O O . ASP A 1 183 ? -1.719 2.022 -20.163 1.00 74.62 183 ASP A O 1
ATOM 1418 N N . THR A 1 184 ? -3.186 3.555 -20.871 1.00 78.31 184 THR A N 1
ATOM 1419 C CA . THR A 1 184 ? -2.150 4.481 -21.356 1.00 78.31 184 THR A CA 1
ATOM 1420 C C . THR A 1 184 ? -1.471 5.217 -20.209 1.00 78.31 184 THR A C 1
ATOM 1422 O O . THR A 1 184 ? -0.242 5.212 -20.127 1.00 78.31 184 THR A O 1
ATOM 1425 N N . ALA A 1 185 ? -2.249 5.758 -19.269 1.00 81.19 185 ALA A N 1
ATOM 1426 C CA . ALA A 1 185 ? -1.709 6.382 -18.064 1.00 81.19 185 ALA A CA 1
ATOM 1427 C C . ALA A 1 185 ? -0.932 5.367 -17.211 1.00 81.19 185 ALA A C 1
ATOM 1429 O O . ALA A 1 185 ? 0.146 5.669 -16.688 1.00 81.19 185 ALA A O 1
ATOM 1430 N N . ALA A 1 186 ? -1.445 4.138 -17.116 1.00 83.94 186 ALA A N 1
ATOM 1431 C CA . ALA A 1 186 ? -0.777 3.064 -16.399 1.00 83.94 186 ALA A CA 1
ATOM 1432 C C . ALA A 1 186 ? 0.567 2.683 -17.048 1.00 83.94 186 ALA A C 1
ATOM 1434 O O . ALA A 1 186 ? 1.556 2.479 -16.344 1.00 83.94 186 ALA A O 1
ATOM 1435 N N . LEU A 1 187 ? 0.646 2.650 -18.383 1.00 81.12 187 LEU A N 1
ATOM 1436 C CA . LEU A 1 187 ? 1.884 2.374 -19.118 1.00 81.12 187 LEU A CA 1
ATOM 1437 C C . LEU A 1 187 ? 2.981 3.417 -18.884 1.00 81.12 187 LEU A C 1
ATOM 1439 O O . LEU A 1 187 ? 4.143 3.039 -18.704 1.00 81.12 187 LEU A O 1
ATOM 1443 N N . ASP A 1 188 ? 2.628 4.702 -18.850 1.00 84.00 188 ASP A N 1
ATOM 1444 C CA . ASP A 1 188 ? 3.581 5.774 -18.549 1.00 84.00 188 ASP A CA 1
ATOM 1445 C C . ASP A 1 188 ? 4.155 5.617 -17.133 1.00 84.00 188 ASP A C 1
ATOM 1447 O O . ASP A 1 188 ? 5.366 5.725 -16.922 1.00 84.00 188 A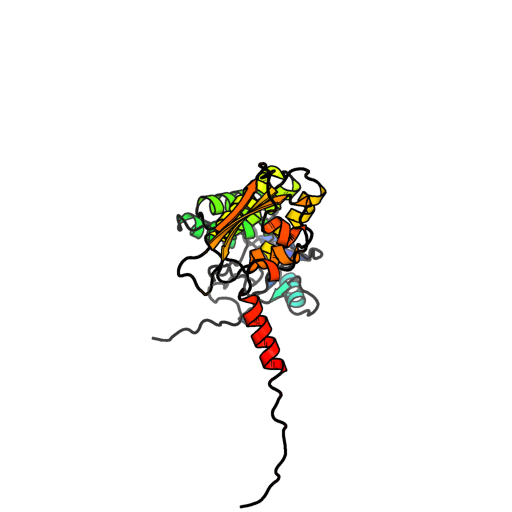SP A O 1
ATOM 1451 N N . LEU A 1 189 ? 3.306 5.277 -16.161 1.00 88.62 189 LEU A N 1
ATOM 1452 C CA . LEU A 1 189 ? 3.718 5.018 -14.781 1.00 88.62 189 LEU A CA 1
ATOM 1453 C C . LEU A 1 189 ? 4.596 3.770 -14.658 1.00 88.62 189 LEU A C 1
ATOM 1455 O O . LEU A 1 189 ? 5.607 3.802 -13.954 1.00 88.62 189 LEU A O 1
ATOM 1459 N N . VAL A 1 190 ? 4.277 2.700 -15.391 1.00 83.81 190 VAL A N 1
ATOM 1460 C CA . VAL A 1 190 ? 5.132 1.509 -15.479 1.00 83.81 190 VAL A CA 1
ATOM 1461 C C . VAL A 1 190 ? 6.497 1.858 -16.068 1.00 83.81 190 VAL A C 1
ATOM 1463 O O . VAL A 1 190 ? 7.518 1.405 -15.550 1.00 83.81 190 VAL A O 1
ATOM 1466 N N . ALA A 1 191 ? 6.546 2.671 -17.126 1.00 82.38 191 ALA A N 1
ATOM 1467 C CA . ALA A 1 191 ? 7.804 3.111 -17.723 1.00 82.38 191 ALA A CA 1
ATOM 1468 C C . ALA A 1 191 ? 8.637 3.943 -16.736 1.00 82.38 191 ALA A C 1
ATOM 1470 O O . ALA A 1 191 ? 9.845 3.727 -16.618 1.00 82.38 191 ALA A O 1
ATOM 1471 N N . ILE A 1 192 ? 7.999 4.843 -15.979 1.00 85.56 192 ILE A N 1
ATOM 1472 C CA . ILE A 1 192 ? 8.650 5.586 -14.893 1.00 85.56 192 ILE A CA 1
ATOM 1473 C C . ILE A 1 192 ? 9.221 4.612 -13.860 1.00 85.56 192 ILE A C 1
ATOM 1475 O O . ILE A 1 192 ? 10.406 4.695 -13.536 1.00 85.56 192 ILE A O 1
ATOM 1479 N N . ALA A 1 193 ? 8.418 3.669 -13.370 1.00 85.50 193 ALA A N 1
ATOM 1480 C CA . ALA A 1 193 ? 8.831 2.725 -12.340 1.00 85.50 193 ALA A CA 1
ATOM 1481 C C . ALA A 1 193 ? 10.021 1.861 -12.796 1.00 85.50 193 ALA A C 1
ATOM 1483 O O . ALA A 1 193 ? 11.010 1.717 -12.078 1.00 85.50 193 ALA A O 1
ATOM 1484 N N . LEU A 1 194 ? 9.972 1.362 -14.032 1.00 79.88 194 LEU A N 1
ATOM 1485 C CA . LEU A 1 194 ? 11.038 0.593 -14.671 1.00 79.88 194 LEU A CA 1
ATOM 1486 C C . LEU A 1 194 ? 12.343 1.378 -14.827 1.00 79.88 194 LEU A C 1
ATOM 1488 O O . LEU A 1 194 ? 13.425 0.863 -14.531 1.00 79.88 194 LEU A O 1
ATOM 1492 N N . HIS A 1 195 ? 12.252 2.629 -15.278 1.00 81.94 195 HIS A N 1
ATOM 1493 C CA . HIS A 1 195 ? 13.405 3.518 -15.401 1.00 81.94 195 HIS A CA 1
ATOM 1494 C C . HIS A 1 195 ? 14.079 3.762 -14.047 1.00 81.94 195 HIS A C 1
ATOM 1496 O O . HIS A 1 195 ? 15.302 3.659 -13.926 1.00 81.94 195 HIS A O 1
ATOM 1502 N N . ARG A 1 196 ? 13.279 4.036 -13.011 1.00 84.56 196 ARG A N 1
ATOM 1503 C CA . ARG A 1 196 ? 13.761 4.275 -11.643 1.00 84.56 196 ARG A CA 1
ATOM 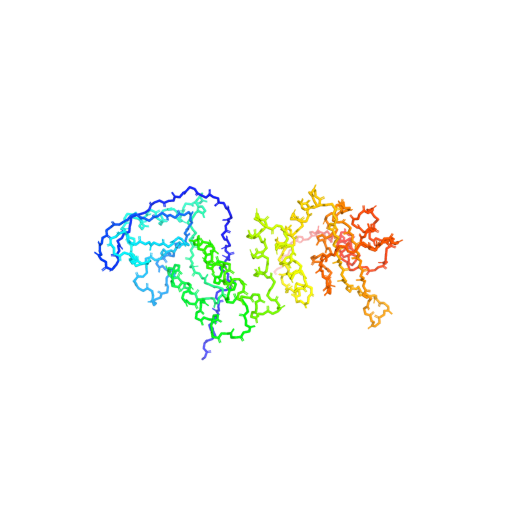1504 C C . ARG A 1 196 ? 14.388 3.025 -11.026 1.00 84.56 196 ARG A C 1
ATOM 1506 O O . ARG A 1 196 ? 15.487 3.109 -10.481 1.00 84.56 196 ARG A O 1
ATOM 1513 N N . LEU A 1 197 ? 13.756 1.864 -11.214 1.00 77.88 197 LEU A N 1
ATOM 1514 C CA . LEU A 1 197 ? 14.273 0.564 -10.783 1.00 77.88 197 LEU A CA 1
ATOM 1515 C C . LEU A 1 197 ? 15.644 0.248 -11.405 1.00 77.88 197 LEU A C 1
ATOM 1517 O O . LEU A 1 197 ? 16.508 -0.324 -10.743 1.00 77.88 197 LEU A O 1
ATOM 1521 N N . GLY A 1 198 ? 15.860 0.621 -12.672 1.00 71.75 198 GLY A N 1
ATOM 1522 C CA . GLY A 1 198 ? 17.157 0.467 -13.335 1.00 71.75 198 GLY A CA 1
ATOM 1523 C C . GLY A 1 198 ? 18.250 1.341 -12.714 1.00 71.75 198 GLY A C 1
ATOM 1524 O O . GLY A 1 198 ? 19.348 0.864 -12.430 1.00 71.75 198 GLY A O 1
ATOM 1525 N N . LYS A 1 199 ? 17.949 2.614 -12.439 1.00 72.12 199 LYS A N 1
ATOM 1526 C CA . LYS A 1 199 ? 18.910 3.535 -11.811 1.00 72.12 199 LYS A CA 1
ATOM 1527 C C . LYS A 1 199 ? 19.282 3.136 -10.382 1.00 72.12 199 LYS A C 1
ATOM 1529 O O . LYS A 1 199 ? 20.441 3.280 -9.995 1.00 72.12 199 LYS A O 1
ATOM 1534 N N . HIS A 1 200 ? 18.307 2.655 -9.617 1.00 69.38 200 HIS A N 1
ATOM 1535 C CA . HIS A 1 200 ? 18.450 2.349 -8.198 1.00 69.38 200 HIS A CA 1
ATOM 1536 C C . HIS A 1 200 ? 17.882 0.959 -7.907 1.00 69.38 200 HIS A C 1
ATOM 1538 O O . HIS A 1 200 ? 16.800 0.845 -7.328 1.00 69.38 200 HIS A O 1
ATOM 1544 N N . PRO A 1 201 ? 18.582 -0.116 -8.317 1.00 63.25 201 PRO A N 1
ATOM 1545 C CA . PRO A 1 201 ? 18.129 -1.456 -8.003 1.00 63.25 201 PRO A CA 1
ATOM 1546 C C . PRO A 1 201 ? 18.137 -1.605 -6.475 1.00 63.25 201 PRO A C 1
ATOM 1548 O O . PRO A 1 201 ? 19.192 -1.403 -5.866 1.00 63.25 201 PRO A O 1
ATOM 1551 N N . PRO A 1 202 ? 17.003 -1.937 -5.838 1.00 61.62 202 PRO A N 1
ATOM 1552 C CA . PRO A 1 202 ? 16.982 -2.202 -4.404 1.00 61.62 202 PRO A CA 1
ATOM 1553 C C . PRO A 1 202 ? 17.977 -3.324 -4.070 1.00 61.62 202 PRO A C 1
ATOM 1555 O O . PRO A 1 202 ? 18.159 -4.258 -4.861 1.00 61.62 202 PRO A O 1
ATOM 1558 N N . GLU A 1 203 ? 18.613 -3.245 -2.896 1.00 58.03 203 GLU A N 1
ATOM 1559 C CA . GLU A 1 203 ? 19.461 -4.336 -2.381 1.00 58.03 203 GLU A CA 1
ATOM 1560 C C . GLU A 1 203 ? 18.662 -5.651 -2.293 1.00 58.03 203 GLU A C 1
ATOM 1562 O O . GLU A 1 203 ? 19.195 -6.721 -2.588 1.00 58.03 203 GLU A O 1
ATOM 1567 N N . ASP A 1 204 ? 17.358 -5.530 -2.029 1.00 56.25 204 ASP A N 1
ATOM 1568 C CA . ASP A 1 204 ? 16.357 -6.589 -2.063 1.00 56.25 204 ASP A CA 1
ATOM 1569 C C . ASP A 1 204 ? 15.382 -6.339 -3.229 1.00 56.25 204 ASP A C 1
ATOM 1571 O O . ASP A 1 204 ? 14.319 -5.743 -3.059 1.00 56.25 204 ASP A O 1
ATOM 1575 N N . ARG A 1 205 ? 15.738 -6.754 -4.455 1.00 60.97 205 ARG A N 1
ATOM 1576 C CA . ARG A 1 205 ? 14.786 -6.749 -5.585 1.00 60.97 205 ARG A CA 1
ATOM 1577 C C . ARG A 1 205 ? 13.538 -7.515 -5.199 1.00 60.97 205 ARG A C 1
ATOM 1579 O O . ARG A 1 205 ? 13.626 -8.709 -4.938 1.00 60.97 205 ARG A O 1
ATOM 1586 N N . CYS A 1 206 ? 12.410 -6.811 -5.183 1.00 62.72 206 CYS A N 1
ATOM 1587 C CA . CYS A 1 206 ? 11.111 -7.363 -4.846 1.00 62.72 206 CYS A CA 1
ATOM 1588 C C . CYS A 1 206 ? 10.615 -8.200 -6.039 1.00 62.72 206 CYS A C 1
ATOM 1590 O O . CYS A 1 206 ? 10.187 -7.617 -7.043 1.00 62.72 206 CYS A O 1
ATOM 1592 N N . PRO A 1 207 ? 10.703 -9.546 -5.991 1.00 68.62 207 PRO A N 1
ATOM 1593 C CA . PRO A 1 207 ? 10.325 -10.395 -7.119 1.00 68.62 207 PRO A CA 1
ATOM 1594 C C . PRO A 1 207 ? 8.852 -10.210 -7.480 1.00 68.62 207 PRO A C 1
ATOM 1596 O O . PRO A 1 207 ? 8.493 -10.334 -8.644 1.00 68.62 207 PRO A O 1
ATOM 1599 N N . ASP A 1 208 ? 8.033 -9.828 -6.499 1.00 72.88 208 ASP A N 1
ATOM 1600 C CA . ASP A 1 208 ? 6.602 -9.578 -6.641 1.00 72.88 208 ASP A CA 1
ATOM 1601 C C . ASP A 1 208 ? 6.312 -8.431 -7.617 1.00 72.88 208 ASP A C 1
ATOM 1603 O O . ASP A 1 208 ? 5.406 -8.534 -8.438 1.00 72.88 208 ASP A O 1
ATOM 1607 N N . ILE A 1 209 ? 7.131 -7.373 -7.607 1.00 73.69 209 ILE A N 1
ATOM 1608 C CA . ILE A 1 209 ? 6.982 -6.228 -8.518 1.00 73.69 209 ILE A CA 1
ATOM 1609 C C . ILE A 1 209 ? 7.308 -6.637 -9.955 1.00 73.69 209 ILE A C 1
ATOM 1611 O O . ILE A 1 209 ? 6.578 -6.306 -10.890 1.00 73.69 209 ILE A O 1
ATOM 1615 N N . VAL A 1 210 ? 8.406 -7.376 -10.141 1.00 77.88 210 VAL A N 1
ATOM 1616 C CA . VAL A 1 210 ? 8.793 -7.884 -11.464 1.00 77.88 210 VAL A CA 1
ATOM 1617 C C . VAL A 1 210 ? 7.754 -8.879 -11.969 1.00 77.88 210 VAL A C 1
ATOM 1619 O O . VAL A 1 210 ? 7.368 -8.816 -13.133 1.00 77.88 210 VAL A O 1
ATOM 1622 N N . HIS A 1 211 ? 7.272 -9.765 -11.104 1.00 82.81 211 HIS A N 1
ATOM 1623 C CA . HIS A 1 211 ? 6.235 -10.728 -11.437 1.00 82.81 211 HIS A CA 1
ATOM 1624 C C . HIS A 1 211 ? 4.943 -10.030 -11.874 1.00 82.81 211 HIS A C 1
ATOM 1626 O O . HIS A 1 211 ? 4.457 -10.291 -12.974 1.00 82.81 211 HIS A O 1
ATOM 1632 N N . TRP A 1 212 ? 4.444 -9.086 -11.069 1.00 82.88 212 TRP A N 1
ATOM 1633 C CA . TRP A 1 212 ? 3.265 -8.281 -11.391 1.00 82.88 212 TRP A CA 1
ATOM 1634 C C . TRP A 1 212 ? 3.422 -7.581 -12.743 1.00 82.88 212 TRP A C 1
ATOM 1636 O O . TRP A 1 212 ? 2.570 -7.721 -13.619 1.00 82.88 212 TRP A O 1
ATOM 1646 N N . LEU A 1 213 ? 4.560 -6.919 -12.971 1.00 78.56 213 LEU A N 1
ATOM 1647 C CA . LEU A 1 213 ? 4.854 -6.253 -14.237 1.00 78.56 213 LEU A CA 1
ATOM 1648 C C . LEU A 1 213 ? 4.758 -7.218 -15.426 1.00 78.56 213 LEU A C 1
ATOM 1650 O O . LEU A 1 213 ? 4.223 -6.864 -16.475 1.00 78.56 213 LEU A O 1
ATOM 1654 N N . LEU A 1 214 ? 5.294 -8.430 -15.292 1.00 84.44 214 LEU A N 1
ATOM 1655 C CA . LEU A 1 214 ? 5.273 -9.414 -16.369 1.00 84.44 214 LEU A CA 1
ATOM 1656 C C . LEU A 1 214 ? 3.867 -9.927 -16.656 1.00 84.44 214 LEU A C 1
ATOM 1658 O O . LEU A 1 214 ? 3.541 -10.118 -17.825 1.00 84.44 214 LEU A O 1
ATOM 1662 N N . GLU A 1 215 ? 3.036 -10.131 -15.635 1.00 85.62 215 GLU A N 1
ATOM 1663 C CA . GLU A 1 215 ? 1.625 -10.482 -15.830 1.00 85.62 215 GLU A CA 1
ATOM 1664 C C . GLU A 1 215 ? 0.888 -9.381 -16.603 1.00 85.62 215 GLU A C 1
ATOM 1666 O O . GLU A 1 215 ? 0.233 -9.650 -17.610 1.00 85.62 215 GLU A O 1
ATOM 1671 N N . ARG A 1 216 ? 1.116 -8.120 -16.238 1.00 83.44 216 ARG A N 1
ATOM 1672 C CA . ARG A 1 216 ? 0.549 -6.953 -16.924 1.00 83.44 216 ARG A CA 1
ATOM 1673 C C . ARG A 1 216 ? 1.041 -6.817 -18.368 1.00 83.44 216 ARG A C 1
ATOM 1675 O O . ARG A 1 216 ? 0.262 -6.598 -19.296 1.00 83.44 216 ARG A O 1
ATOM 1682 N N . LEU A 1 217 ? 2.327 -7.056 -18.615 1.00 80.69 217 LEU A N 1
ATOM 1683 C CA . LEU A 1 217 ? 2.875 -7.110 -19.972 1.00 80.69 217 LEU A CA 1
ATOM 1684 C C . LEU A 1 217 ? 2.272 -8.245 -20.810 1.00 80.69 217 LEU A C 1
ATOM 1686 O O . LEU A 1 217 ? 2.045 -8.055 -22.006 1.00 80.69 217 LEU A O 1
ATOM 1690 N N . LYS A 1 218 ? 2.004 -9.416 -20.217 1.00 86.00 218 LYS A N 1
ATOM 1691 C CA . LYS A 1 218 ? 1.321 -10.525 -20.906 1.00 86.00 218 LYS A CA 1
ATOM 1692 C C . LYS A 1 218 ? -0.096 -10.125 -21.306 1.00 86.00 218 LYS A C 1
ATOM 1694 O O . LYS A 1 218 ? -0.475 -10.336 -22.460 1.00 86.00 218 LYS A O 1
ATOM 1699 N N . GLU A 1 219 ? -0.845 -9.515 -20.386 1.00 82.94 219 GLU A N 1
ATOM 1700 C CA . GLU A 1 219 ? -2.188 -8.989 -20.646 1.00 82.94 219 GLU A CA 1
ATOM 1701 C C . GLU A 1 219 ? -2.168 -8.002 -21.822 1.00 82.94 219 GLU A C 1
ATOM 1703 O O . GLU A 1 219 ? -2.886 -8.208 -22.806 1.00 82.94 219 GLU A O 1
ATOM 1708 N N . LEU A 1 220 ? -1.278 -7.004 -21.810 1.00 76.25 220 LEU A N 1
ATOM 1709 C CA . LEU A 1 220 ? -1.155 -6.053 -22.921 1.00 76.25 220 LEU A CA 1
ATOM 1710 C C . LEU A 1 220 ? -0.715 -6.706 -24.224 1.00 76.25 220 LEU A C 1
ATOM 1712 O O . LEU A 1 220 ? -1.248 -6.377 -25.279 1.00 76.25 220 LEU A O 1
ATOM 1716 N N . GLY A 1 221 ? 0.231 -7.645 -24.178 1.00 75.06 221 GLY A N 1
ATOM 1717 C CA . GLY A 1 221 ? 0.687 -8.370 -25.363 1.00 75.06 221 GLY A CA 1
ATOM 1718 C C . GLY A 1 221 ? -0.438 -9.134 -26.067 1.00 75.06 221 GLY A C 1
ATOM 1719 O O . GLY A 1 221 ? -0.364 -9.340 -27.280 1.00 75.06 221 GLY A O 1
ATOM 1720 N N . SER A 1 222 ? -1.486 -9.520 -25.330 1.00 76.00 222 SER A N 1
ATOM 1721 C CA . SER A 1 222 ? -2.663 -10.184 -25.898 1.00 76.00 222 SER A CA 1
ATOM 1722 C C . SER A 1 222 ? -3.687 -9.232 -26.536 1.00 76.00 222 SER A C 1
ATOM 1724 O O . SER A 1 222 ? -4.393 -9.654 -27.453 1.00 76.00 222 SER A O 1
ATOM 1726 N N . HIS A 1 223 ? -3.727 -7.954 -26.137 1.00 71.38 223 HIS A N 1
ATOM 1727 C CA . HIS A 1 223 ? -4.761 -6.996 -26.569 1.00 71.38 223 HIS A CA 1
ATOM 1728 C C . HIS A 1 223 ? -4.224 -5.845 -27.440 1.00 71.38 223 HIS A C 1
ATOM 1730 O O . HIS A 1 223 ? -4.923 -5.366 -28.334 1.00 71.38 223 HIS A O 1
ATOM 1736 N N . SER A 1 224 ? -2.975 -5.421 -27.234 1.00 63.19 224 SER A N 1
ATOM 1737 C CA . SER A 1 224 ? -2.366 -4.260 -27.888 1.00 63.19 224 SER A CA 1
ATOM 1738 C C . SER A 1 224 ? -1.456 -4.661 -29.052 1.00 63.19 224 SER A C 1
ATOM 1740 O O . SER A 1 224 ? -0.606 -5.549 -28.951 1.00 63.19 224 SER A O 1
ATOM 1742 N N . ARG A 1 225 ? -1.638 -4.010 -30.210 1.00 59.28 225 ARG A N 1
ATOM 1743 C CA . ARG A 1 225 ? -0.991 -4.421 -31.469 1.00 59.28 225 ARG A CA 1
ATOM 1744 C C . ARG A 1 225 ? 0.438 -3.901 -31.651 1.00 59.28 225 ARG A C 1
ATOM 1746 O O . ARG A 1 225 ? 1.152 -4.484 -32.472 1.00 59.28 225 ARG A O 1
ATOM 1753 N N . GLU A 1 226 ? 0.865 -2.874 -30.912 1.00 74.06 226 GLU A N 1
ATOM 1754 C CA . GLU A 1 226 ? 2.082 -2.111 -31.255 1.00 74.06 226 GLU A CA 1
ATOM 1755 C C . GLU A 1 226 ? 2.988 -1.726 -30.072 1.00 74.06 226 GLU A C 1
ATOM 1757 O O . GLU A 1 226 ? 3.947 -0.985 -30.260 1.00 74.06 226 GLU A O 1
ATOM 1762 N N . LEU A 1 227 ? 2.772 -2.272 -28.870 1.00 82.38 227 LEU A N 1
ATOM 1763 C CA . LEU A 1 227 ? 3.659 -1.977 -27.742 1.00 82.38 227 LEU A CA 1
ATOM 1764 C C . LEU A 1 227 ? 5.021 -2.671 -27.906 1.00 82.38 227 LEU A C 1
ATOM 1766 O O . LEU A 1 227 ? 5.097 -3.904 -27.996 1.00 82.38 227 LEU A O 1
ATOM 1770 N N . THR A 1 228 ? 6.100 -1.887 -27.908 1.00 87.31 228 THR A N 1
ATOM 1771 C CA . THR A 1 228 ? 7.477 -2.391 -27.960 1.00 87.31 228 THR A CA 1
ATOM 1772 C C . THR A 1 228 ? 8.187 -2.103 -26.644 1.00 87.31 228 THR A C 1
ATOM 1774 O O . THR A 1 228 ? 8.295 -0.956 -26.221 1.00 87.31 228 THR A O 1
ATOM 1777 N N . LEU A 1 229 ? 8.683 -3.157 -25.997 1.00 87.56 229 LEU A N 1
ATOM 1778 C CA . LEU A 1 229 ? 9.523 -3.063 -24.810 1.00 87.56 229 LEU A CA 1
ATOM 1779 C C . LEU A 1 229 ? 10.955 -2.748 -25.239 1.00 87.56 229 LEU A C 1
ATOM 1781 O O . LEU A 1 229 ? 11.532 -3.479 -26.043 1.00 87.56 229 LEU A O 1
ATOM 1785 N N . MET A 1 230 ? 11.533 -1.696 -24.673 1.00 87.50 230 MET A N 1
ATOM 1786 C CA . MET A 1 230 ? 12.937 -1.336 -24.815 1.00 87.50 230 MET A CA 1
ATOM 1787 C C . MET A 1 230 ? 13.661 -1.593 -23.496 1.00 87.50 230 MET A C 1
ATOM 1789 O O . MET A 1 230 ? 13.246 -1.095 -22.451 1.00 87.50 230 MET A O 1
ATOM 1793 N N . LEU A 1 231 ? 14.764 -2.337 -23.553 1.00 86.75 231 LEU A N 1
ATOM 1794 C CA . LEU A 1 231 ? 15.653 -2.562 -22.419 1.00 86.75 231 LEU A CA 1
ATOM 1795 C C . LEU A 1 231 ? 17.078 -2.145 -22.770 1.00 86.75 231 LEU A C 1
ATOM 1797 O O . LEU A 1 231 ? 17.603 -2.512 -23.824 1.00 86.75 231 LEU A O 1
ATOM 1801 N N . THR A 1 232 ? 17.722 -1.468 -21.828 1.00 84.19 232 THR A N 1
ATOM 1802 C CA . THR A 1 232 ? 19.154 -1.184 -21.832 1.00 84.19 232 THR A CA 1
ATOM 1803 C C . THR A 1 232 ? 19.773 -1.788 -20.584 1.00 84.19 232 THR A C 1
ATOM 1805 O O . THR A 1 232 ? 19.303 -1.535 -19.476 1.00 84.19 232 THR A O 1
ATOM 1808 N N . TRP A 1 233 ? 20.833 -2.576 -20.730 1.00 85.62 233 TRP A N 1
ATOM 1809 C CA . TRP A 1 233 ? 21.516 -3.211 -19.604 1.00 85.62 233 TRP A CA 1
ATOM 1810 C C . TRP A 1 233 ? 23.025 -3.230 -19.793 1.00 85.62 233 TRP A C 1
ATOM 1812 O O . TRP A 1 233 ? 23.533 -3.248 -20.915 1.00 85.62 233 TRP A O 1
ATOM 1822 N N . SER A 1 234 ? 23.740 -3.259 -18.673 1.00 82.12 234 SER A N 1
ATOM 1823 C CA . SER A 1 234 ? 25.183 -3.479 -18.659 1.00 82.12 234 SER A CA 1
ATOM 1824 C C . SER A 1 234 ? 25.493 -4.972 -18.578 1.00 82.12 234 SER A C 1
ATOM 1826 O O . SER A 1 234 ? 24.828 -5.723 -17.860 1.00 82.12 234 SER A O 1
ATOM 1828 N N . GLU A 1 235 ? 26.520 -5.416 -19.295 1.00 81.50 235 GLU A N 1
ATOM 1829 C CA . GLU A 1 235 ? 27.099 -6.745 -19.136 1.00 81.50 235 GLU A CA 1
ATOM 1830 C C . GLU A 1 235 ? 28.590 -6.641 -18.815 1.00 81.50 235 GLU A C 1
ATOM 1832 O O . GLU A 1 235 ? 29.371 -6.034 -19.557 1.00 81.50 235 GLU A O 1
ATOM 1837 N N . ASP A 1 236 ? 28.977 -7.249 -17.691 1.00 73.81 236 ASP A N 1
ATOM 1838 C CA . ASP A 1 236 ? 30.374 -7.354 -17.291 1.00 73.81 236 ASP A CA 1
ATOM 1839 C C . ASP A 1 236 ? 31.075 -8.391 -18.167 1.00 73.81 236 ASP A C 1
ATOM 1841 O O . ASP A 1 236 ? 30.760 -9.586 -18.144 1.00 73.81 236 ASP A O 1
ATOM 1845 N N . GLN A 1 237 ? 32.063 -7.932 -18.924 1.00 73.19 237 GLN A N 1
ATOM 1846 C CA . GLN A 1 237 ? 32.938 -8.785 -19.711 1.00 73.19 237 GLN A CA 1
ATOM 1847 C C . GLN A 1 237 ? 34.188 -9.104 -18.876 1.00 73.19 237 GLN A C 1
ATOM 1849 O O . GLN A 1 237 ? 34.843 -8.189 -18.378 1.00 73.19 237 GLN A O 1
ATOM 1854 N N . PRO A 1 238 ? 34.549 -10.388 -18.700 1.00 68.94 238 PRO A N 1
ATOM 1855 C CA . PRO A 1 238 ? 35.663 -10.781 -17.836 1.00 68.94 238 PRO A CA 1
ATOM 1856 C C . PRO A 1 238 ? 37.026 -10.228 -18.280 1.00 68.94 238 PRO A C 1
ATOM 1858 O O . PRO A 1 238 ? 37.916 -10.117 -17.441 1.00 68.94 238 PRO A O 1
ATOM 1861 N N . ASP A 1 239 ? 37.167 -9.865 -19.558 1.00 75.56 239 ASP A N 1
ATOM 1862 C CA . ASP A 1 239 ? 38.438 -9.458 -20.166 1.00 75.56 239 ASP A CA 1
ATOM 1863 C C . ASP A 1 239 ? 38.509 -7.956 -20.507 1.00 75.56 239 ASP A C 1
ATOM 1865 O O . ASP A 1 239 ? 39.496 -7.504 -21.089 1.00 75.56 239 ASP A O 1
ATOM 1869 N N . THR A 1 240 ? 37.499 -7.152 -20.147 1.00 65.31 240 THR A N 1
ATOM 1870 C CA . THR A 1 240 ? 37.509 -5.702 -20.400 1.00 65.31 240 THR A CA 1
ATOM 1871 C C . THR A 1 240 ? 37.341 -4.902 -19.115 1.00 65.31 240 THR A C 1
ATOM 1873 O O . THR A 1 240 ? 36.556 -5.227 -18.234 1.00 65.31 240 THR A O 1
ATOM 1876 N N . THR A 1 241 ? 38.060 -3.783 -19.018 1.00 72.62 241 THR A N 1
ATOM 1877 C CA . THR A 1 241 ? 37.921 -2.814 -17.915 1.00 72.62 241 THR A CA 1
ATOM 1878 C C . THR A 1 241 ? 36.682 -1.927 -18.046 1.00 72.62 241 THR A C 1
ATOM 1880 O O . THR A 1 241 ? 36.454 -1.062 -17.203 1.00 72.62 241 THR A O 1
ATOM 1883 N N . ARG A 1 242 ? 35.896 -2.100 -19.115 1.00 73.88 242 ARG A N 1
ATOM 1884 C CA . ARG A 1 242 ? 34.703 -1.304 -19.407 1.00 73.88 242 ARG A CA 1
ATOM 1885 C C . ARG A 1 242 ? 33.488 -2.216 -19.588 1.00 73.88 242 ARG A C 1
ATOM 1887 O O . ARG A 1 242 ? 33.621 -3.203 -20.318 1.00 73.88 242 ARG A O 1
ATOM 1894 N N . PRO A 1 243 ? 32.340 -1.884 -18.973 1.00 78.44 243 PRO A N 1
ATOM 1895 C CA . PRO A 1 243 ? 31.090 -2.596 -19.204 1.00 78.44 243 PRO A CA 1
ATOM 1896 C C . PRO A 1 243 ? 30.623 -2.429 -20.652 1.00 78.44 243 PRO A C 1
ATOM 1898 O O . PRO A 1 243 ? 30.799 -1.362 -21.247 1.00 78.44 243 PRO A O 1
ATOM 1901 N N . VAL A 1 244 ? 30.005 -3.471 -21.212 1.00 81.38 244 VAL A N 1
ATOM 1902 C CA . VAL A 1 244 ? 29.312 -3.376 -22.503 1.00 81.38 244 VAL A CA 1
ATOM 1903 C C . VAL A 1 244 ? 27.863 -3.001 -22.235 1.00 81.38 244 VAL A C 1
ATOM 1905 O O . VAL A 1 244 ? 27.146 -3.727 -21.547 1.00 81.38 244 VAL A O 1
ATOM 1908 N N . ILE A 1 245 ? 27.440 -1.859 -22.774 1.00 81.38 245 ILE A N 1
ATOM 1909 C CA . ILE A 1 245 ? 26.049 -1.415 -22.711 1.00 81.38 245 ILE A CA 1
ATOM 1910 C C . ILE A 1 245 ? 25.317 -2.001 -23.910 1.00 81.38 245 ILE A C 1
ATOM 1912 O O . ILE A 1 245 ? 25.674 -1.742 -25.057 1.00 81.38 245 ILE A O 1
ATOM 1916 N N . ASN A 1 246 ? 24.283 -2.779 -23.629 1.00 83.56 246 ASN A N 1
ATOM 1917 C CA . ASN A 1 246 ? 23.398 -3.350 -24.625 1.00 83.56 246 ASN A CA 1
ATOM 1918 C C . ASN A 1 246 ? 22.077 -2.596 -24.595 1.00 83.56 246 ASN A C 1
ATOM 1920 O O . ASN A 1 246 ? 21.537 -2.381 -23.515 1.00 83.56 246 ASN A O 1
ATOM 1924 N N . MET A 1 247 ? 21.552 -2.236 -25.762 1.00 85.50 247 MET A N 1
ATOM 1925 C CA . MET A 1 247 ? 20.225 -1.649 -25.926 1.00 85.50 247 MET A CA 1
ATOM 1926 C C . MET A 1 247 ? 19.457 -2.492 -26.933 1.00 85.50 247 MET A C 1
ATOM 1928 O O . MET A 1 247 ? 20.003 -2.888 -27.964 1.00 85.50 247 MET A O 1
ATOM 1932 N N . SER A 1 248 ? 18.215 -2.838 -26.615 1.00 89.12 248 SER A N 1
ATOM 1933 C CA . SER A 1 248 ? 17.468 -3.788 -27.421 1.00 89.12 248 SER A CA 1
ATOM 1934 C C . SER A 1 248 ? 15.965 -3.635 -27.242 1.00 89.12 248 SER A C 1
ATOM 1936 O O . SER A 1 248 ? 15.488 -3.385 -26.136 1.00 89.12 248 SER A O 1
ATOM 1938 N N . THR A 1 249 ? 15.220 -3.814 -28.329 1.00 88.88 249 THR A N 1
ATOM 1939 C CA . THR A 1 249 ? 13.762 -3.680 -28.359 1.00 88.88 249 THR A CA 1
ATOM 1940 C C . THR A 1 249 ? 13.092 -4.997 -28.737 1.00 88.88 249 THR A C 1
ATOM 1942 O O . THR A 1 249 ? 13.647 -5.797 -29.494 1.00 88.88 249 THR A O 1
ATOM 1945 N N . ILE A 1 250 ? 11.893 -5.255 -28.222 1.00 89.00 250 ILE A N 1
ATOM 1946 C CA . ILE A 1 250 ? 11.059 -6.378 -28.653 1.00 89.00 250 ILE A CA 1
ATOM 1947 C C . ILE A 1 250 ? 9.573 -6.001 -28.598 1.00 89.00 250 ILE A C 1
ATOM 1949 O O . ILE A 1 250 ? 9.120 -5.460 -27.589 1.00 89.00 250 ILE A O 1
ATOM 1953 N N . PRO A 1 251 ? 8.774 -6.303 -29.641 1.00 88.62 251 PRO A N 1
ATOM 1954 C CA . PRO A 1 251 ? 7.324 -6.192 -29.533 1.00 88.62 251 PRO A CA 1
ATOM 1955 C C . PRO A 1 251 ? 6.832 -7.100 -28.406 1.00 88.62 251 PRO A C 1
ATOM 1957 O O . PRO A 1 251 ? 7.156 -8.288 -28.411 1.00 88.62 251 PRO A O 1
ATOM 1960 N N . VAL A 1 252 ? 6.023 -6.584 -27.481 1.00 87.50 252 VAL A N 1
ATOM 1961 C CA . VAL A 1 252 ? 5.597 -7.335 -26.285 1.00 87.50 252 VAL A CA 1
ATOM 1962 C C . VAL A 1 252 ? 4.902 -8.647 -26.670 1.00 87.50 252 VAL A C 1
ATOM 1964 O O . VAL A 1 252 ? 5.234 -9.709 -26.151 1.00 87.50 252 VAL A O 1
ATOM 1967 N N . ARG A 1 253 ? 4.053 -8.621 -27.706 1.00 86.62 253 ARG A N 1
ATOM 1968 C CA . ARG A 1 253 ? 3.390 -9.811 -28.283 1.00 86.62 253 ARG A CA 1
ATOM 1969 C C . ARG A 1 253 ? 4.331 -10.893 -28.837 1.00 86.62 253 ARG A C 1
ATOM 1971 O O . ARG A 1 253 ? 3.881 -11.986 -29.165 1.00 86.62 253 ARG A O 1
ATOM 1978 N N . ARG A 1 254 ? 5.612 -10.575 -29.050 1.00 88.44 254 ARG A N 1
ATOM 1979 C CA . ARG A 1 254 ? 6.635 -11.514 -29.541 1.00 88.44 254 ARG A CA 1
ATOM 1980 C C . ARG A 1 254 ? 7.476 -12.107 -28.413 1.00 88.44 254 ARG A C 1
ATOM 1982 O O . ARG A 1 254 ? 8.371 -12.890 -28.708 1.00 88.44 254 ARG A O 1
ATOM 1989 N N . ILE A 1 255 ? 7.220 -11.755 -27.154 1.00 89.56 255 ILE A N 1
ATOM 1990 C CA . ILE A 1 255 ? 7.872 -12.381 -26.003 1.00 89.56 255 ILE A CA 1
ATOM 1991 C C . ILE A 1 255 ? 7.244 -13.763 -25.791 1.00 89.56 255 ILE A C 1
ATOM 1993 O O . ILE A 1 255 ? 6.050 -13.887 -25.529 1.00 89.56 255 ILE A O 1
ATOM 1997 N N . ILE A 1 256 ? 8.058 -14.812 -25.907 1.00 89.75 256 ILE A N 1
ATOM 1998 C CA . ILE A 1 256 ? 7.641 -16.208 -25.696 1.00 89.75 256 ILE A CA 1
ATOM 1999 C C . ILE A 1 256 ? 8.266 -16.763 -24.407 1.00 89.75 256 ILE A C 1
ATOM 2001 O O . ILE A 1 256 ? 7.659 -17.566 -23.702 1.00 89.75 256 ILE A O 1
ATOM 2005 N N . ARG A 1 257 ? 9.479 -16.313 -24.068 1.00 91.12 257 ARG A N 1
ATOM 2006 C CA . ARG A 1 257 ? 10.247 -16.722 -22.883 1.00 91.12 257 ARG A CA 1
ATOM 2007 C C . ARG A 1 257 ? 10.161 -15.674 -21.774 1.00 91.12 257 ARG A C 1
ATOM 2009 O O . ARG A 1 257 ? 11.118 -14.949 -21.506 1.00 91.12 257 ARG A O 1
ATOM 2016 N N . TRP A 1 258 ? 8.999 -15.605 -21.132 1.00 89.62 258 TRP A N 1
ATOM 2017 C CA . TRP A 1 258 ? 8.742 -14.702 -20.003 1.00 89.62 258 TRP A CA 1
ATOM 2018 C C . TRP A 1 258 ? 9.655 -14.963 -18.803 1.00 89.62 258 TRP A C 1
ATOM 2020 O O . TRP A 1 258 ? 10.081 -14.021 -18.151 1.00 89.62 258 TRP A O 1
ATOM 2030 N N . ASP A 1 259 ? 10.025 -16.222 -18.575 1.00 87.94 259 ASP A N 1
ATOM 2031 C CA . ASP A 1 259 ? 10.957 -16.639 -17.526 1.00 87.94 259 ASP A CA 1
ATOM 2032 C C . ASP A 1 259 ? 12.367 -16.051 -17.715 1.00 87.94 259 ASP A C 1
ATOM 2034 O O . ASP A 1 259 ? 13.031 -15.666 -16.756 1.00 87.94 259 ASP A O 1
ATOM 2038 N N . VAL A 1 260 ? 12.823 -15.930 -18.967 1.00 88.31 260 VAL A N 1
ATOM 2039 C CA . VAL A 1 260 ? 14.115 -15.301 -19.285 1.00 88.31 260 VAL A CA 1
ATOM 2040 C C . VAL A 1 260 ? 14.043 -13.793 -19.075 1.00 88.31 260 VAL A C 1
ATOM 2042 O O . VAL A 1 260 ? 14.987 -13.206 -18.551 1.00 88.31 260 VAL A O 1
ATOM 2045 N N . LEU A 1 261 ? 12.932 -13.161 -19.460 1.00 87.81 261 LEU A N 1
ATOM 2046 C CA . LEU A 1 261 ? 12.722 -11.736 -19.212 1.00 87.81 261 LEU A CA 1
ATOM 2047 C C . LEU A 1 261 ? 12.682 -11.440 -17.705 1.00 87.81 261 LEU A C 1
ATOM 2049 O O . LEU A 1 261 ? 13.355 -10.519 -17.253 1.00 87.81 261 LEU A O 1
ATOM 2053 N N . GLU A 1 262 ? 11.979 -12.260 -16.927 1.00 85.88 262 GLU A N 1
ATOM 2054 C CA . GLU A 1 262 ? 11.960 -12.199 -15.464 1.00 85.88 262 GLU A CA 1
ATOM 2055 C C . GLU A 1 262 ? 13.359 -12.311 -14.867 1.00 85.88 262 GLU A C 1
ATOM 2057 O O . GLU A 1 262 ? 13.758 -11.484 -14.048 1.00 85.88 262 GLU A O 1
ATOM 2062 N N . GLU A 1 263 ? 14.144 -13.295 -15.311 1.00 83.25 263 GLU A N 1
ATOM 2063 C CA . GLU A 1 263 ? 15.525 -13.456 -14.867 1.00 83.25 263 GLU A CA 1
ATOM 2064 C C . GLU A 1 263 ? 16.362 -12.215 -15.201 1.00 83.25 263 GLU A C 1
ATOM 2066 O O . GLU A 1 263 ? 17.162 -11.780 -14.372 1.00 83.25 263 GLU A O 1
ATOM 2071 N N . MET A 1 264 ? 16.182 -11.621 -16.384 1.00 83.75 264 MET A N 1
ATOM 2072 C CA . MET A 1 264 ? 16.888 -10.399 -16.775 1.00 83.75 264 MET A CA 1
ATOM 2073 C C . MET A 1 264 ? 16.512 -9.219 -15.879 1.00 83.75 264 MET A C 1
ATOM 2075 O O . MET A 1 264 ? 17.411 -8.549 -15.365 1.00 83.75 264 MET A O 1
ATOM 2079 N N . LEU A 1 265 ? 15.217 -8.998 -15.649 1.00 79.69 265 LEU A N 1
ATOM 2080 C CA . LEU A 1 265 ? 14.724 -7.918 -14.796 1.00 79.69 265 LEU A CA 1
ATOM 2081 C C . LEU A 1 265 ? 15.136 -8.102 -13.328 1.00 79.69 265 LEU A C 1
ATOM 2083 O O . LEU A 1 265 ? 15.418 -7.121 -12.645 1.00 79.69 265 LEU A O 1
ATOM 2087 N N . ASN A 1 266 ? 15.263 -9.344 -12.857 1.00 76.56 266 ASN A N 1
ATOM 2088 C CA . ASN A 1 266 ? 15.680 -9.658 -11.490 1.00 76.56 266 ASN A CA 1
ATOM 2089 C C . ASN A 1 266 ? 17.200 -9.729 -11.289 1.00 76.56 266 ASN A C 1
ATOM 2091 O O . ASN A 1 266 ? 17.667 -9.503 -10.182 1.00 76.56 266 ASN A O 1
ATOM 2095 N N . ASN A 1 267 ? 18.000 -10.043 -12.311 1.00 74.44 267 ASN A N 1
ATOM 2096 C CA . ASN A 1 267 ? 19.418 -10.372 -12.090 1.00 74.44 267 ASN A CA 1
ATOM 2097 C C . ASN A 1 267 ? 20.412 -9.523 -12.882 1.00 74.44 267 ASN A C 1
ATOM 2099 O O . ASN A 1 267 ? 21.612 -9.609 -12.615 1.00 74.44 267 ASN A O 1
ATOM 2103 N N . ARG A 1 268 ? 19.968 -8.717 -13.855 1.00 73.88 268 ARG A N 1
ATOM 2104 C CA . ARG A 1 268 ? 20.876 -7.851 -14.623 1.00 73.88 268 ARG A CA 1
ATOM 2105 C C . ARG A 1 268 ? 20.842 -6.407 -14.116 1.00 73.88 268 ARG A C 1
ATOM 2107 O O . ARG A 1 268 ? 19.786 -5.942 -13.676 1.00 73.88 268 ARG A O 1
ATOM 2114 N N . PRO A 1 269 ? 21.975 -5.683 -14.153 1.00 71.94 269 PRO A N 1
ATOM 2115 C CA . PRO A 1 269 ? 21.994 -4.241 -13.942 1.00 71.94 269 PRO A CA 1
ATOM 2116 C C . PRO A 1 269 ? 21.337 -3.567 -15.152 1.00 71.94 269 PRO A C 1
ATOM 2118 O O . PRO A 1 269 ? 21.962 -3.353 -16.195 1.00 71.94 269 PRO A O 1
ATOM 2121 N N . LEU A 1 270 ? 20.036 -3.317 -15.028 1.00 73.62 270 LEU A N 1
ATOM 2122 C CA . LEU A 1 270 ? 19.284 -2.522 -15.987 1.00 73.62 270 LEU A CA 1
ATOM 2123 C C . LEU A 1 270 ? 19.749 -1.074 -15.878 1.00 73.62 270 LEU A C 1
ATOM 2125 O O . LEU A 1 270 ? 19.921 -0.562 -14.784 1.00 73.62 270 LEU A O 1
ATOM 2129 N N . ILE A 1 271 ? 19.958 -0.430 -17.015 1.00 68.75 271 ILE A N 1
ATOM 2130 C CA . ILE A 1 271 ? 20.282 0.996 -17.105 1.00 68.75 271 ILE A CA 1
ATOM 2131 C C . ILE A 1 271 ? 19.017 1.784 -17.444 1.00 68.75 271 ILE A C 1
ATOM 2133 O O . ILE A 1 271 ? 18.806 2.874 -16.926 1.00 68.75 271 ILE A O 1
ATOM 2137 N N . LEU A 1 272 ? 18.188 1.230 -18.330 1.00 73.44 272 LEU A N 1
ATOM 2138 C CA . LEU A 1 272 ? 16.942 1.830 -18.787 1.00 73.44 272 LEU A CA 1
ATOM 2139 C C . LEU A 1 272 ? 15.962 0.713 -19.136 1.00 73.44 272 LEU A C 1
ATOM 2141 O O . LEU A 1 272 ? 16.348 -0.300 -19.720 1.00 73.44 272 LEU A O 1
ATOM 2145 N N . ALA A 1 273 ? 14.696 0.911 -18.813 1.00 79.44 273 ALA A N 1
ATOM 2146 C CA . ALA A 1 273 ? 13.609 0.069 -19.273 1.00 79.44 273 ALA A CA 1
ATOM 2147 C C . ALA A 1 273 ? 12.393 0.964 -19.528 1.00 79.44 273 ALA A C 1
ATOM 2149 O O . ALA A 1 273 ? 12.135 1.886 -18.758 1.00 79.44 273 ALA A O 1
ATOM 2150 N N . GLY A 1 274 ? 11.687 0.729 -20.629 1.00 80.56 274 GLY A N 1
ATOM 2151 C CA . GLY A 1 274 ? 10.541 1.547 -21.010 1.00 80.56 274 GLY A CA 1
ATOM 2152 C C . GLY A 1 274 ? 9.851 1.040 -22.267 1.00 80.56 274 GLY A C 1
ATOM 2153 O O . GLY A 1 274 ? 10.224 0.006 -22.826 1.00 80.56 274 GLY A O 1
ATOM 2154 N N . PHE A 1 275 ? 8.848 1.786 -22.717 1.00 82.62 275 PHE A N 1
ATOM 2155 C CA . PHE A 1 275 ? 8.087 1.470 -23.920 1.00 82.62 275 PHE A CA 1
ATOM 2156 C C . PHE A 1 275 ? 8.385 2.454 -25.041 1.00 82.62 275 PHE A C 1
ATOM 2158 O O . PHE A 1 275 ? 8.703 3.616 -24.805 1.00 82.62 275 PHE A O 1
ATOM 2165 N N . THR A 1 276 ? 8.281 1.973 -26.274 1.00 78.06 276 THR A N 1
ATOM 2166 C CA . THR A 1 276 ? 8.377 2.798 -27.475 1.00 78.06 276 THR A CA 1
ATOM 2167 C C . THR A 1 276 ? 7.387 2.313 -28.531 1.00 78.06 276 THR A C 1
ATOM 2169 O O . THR A 1 276 ? 7.056 1.126 -28.591 1.00 78.06 276 THR A O 1
ATOM 2172 N N . ASN A 1 277 ? 6.923 3.240 -29.367 1.00 71.44 277 ASN A N 1
ATOM 2173 C CA . ASN A 1 277 ? 6.153 2.938 -30.577 1.00 71.44 277 ASN A CA 1
ATOM 2174 C C . ASN A 1 277 ? 7.070 2.787 -31.803 1.00 71.44 277 ASN A C 1
ATOM 2176 O O . ASN A 1 277 ? 6.633 2.356 -32.869 1.00 71.44 277 ASN A O 1
ATOM 2180 N N . GLU A 1 278 ? 8.352 3.127 -31.662 1.00 67.12 278 GLU A N 1
ATOM 2181 C CA . GLU A 1 278 ? 9.345 2.978 -32.715 1.00 67.12 278 GLU A CA 1
ATOM 2182 C C . GLU A 1 278 ? 9.852 1.536 -32.731 1.00 67.12 278 GLU A C 1
ATOM 2184 O O . GLU A 1 278 ? 10.615 1.090 -31.871 1.00 67.12 278 GLU A O 1
ATOM 2189 N N . LEU A 1 279 ? 9.406 0.780 -33.733 1.00 63.06 279 LEU A N 1
ATOM 2190 C CA . LEU A 1 279 ? 10.045 -0.477 -34.085 1.00 63.06 279 LEU A CA 1
ATOM 2191 C C . LEU A 1 279 ? 11.364 -0.158 -34.776 1.00 63.06 279 LEU A C 1
ATOM 2193 O O . LEU A 1 279 ? 11.373 0.470 -35.835 1.00 63.06 279 LEU A O 1
ATOM 2197 N N . ASP A 1 280 ? 12.462 -0.675 -34.235 1.00 60.56 280 ASP A N 1
ATOM 2198 C CA . ASP A 1 280 ? 13.665 -0.844 -35.038 1.00 60.56 280 ASP A CA 1
ATOM 2199 C C . ASP A 1 280 ? 13.357 -1.930 -36.081 1.00 60.56 280 ASP A C 1
ATOM 2201 O O . ASP A 1 280 ? 13.363 -3.134 -35.811 1.00 60.56 280 ASP A O 1
ATOM 2205 N N . THR A 1 281 ? 12.897 -1.490 -37.251 1.00 54.16 281 THR A N 1
ATOM 2206 C CA . THR A 1 281 ? 12.323 -2.353 -38.294 1.00 54.16 281 THR A CA 1
ATOM 2207 C C . THR A 1 281 ? 13.383 -3.169 -39.041 1.00 54.16 281 THR A C 1
ATOM 2209 O O . THR A 1 281 ? 13.020 -3.993 -39.882 1.00 54.16 281 THR A O 1
ATOM 2212 N N . GLY A 1 282 ? 14.673 -2.984 -38.728 1.00 52.66 282 GLY A N 1
ATOM 2213 C CA . GLY A 1 282 ? 15.784 -3.518 -39.513 1.00 52.66 282 GLY A CA 1
ATOM 2214 C C . GLY A 1 282 ? 16.470 -4.784 -38.991 1.00 52.66 282 GLY A C 1
ATOM 2215 O O . GLY A 1 282 ? 16.893 -5.595 -39.812 1.00 52.66 282 GLY A O 1
ATOM 2216 N N . GLU A 1 283 ? 16.598 -5.004 -37.675 1.00 56.56 283 GLU A N 1
ATOM 2217 C CA . GLU A 1 283 ? 17.586 -5.977 -37.168 1.00 56.56 283 GLU A CA 1
ATOM 2218 C C . GLU A 1 283 ? 17.051 -6.983 -36.129 1.00 56.56 283 GLU A C 1
ATOM 2220 O O . GLU A 1 283 ? 16.131 -6.726 -35.348 1.00 56.56 283 GLU A O 1
ATOM 2225 N N . HIS A 1 284 ? 17.639 -8.189 -36.128 1.00 60.56 284 HIS A N 1
ATOM 2226 C CA . HIS A 1 284 ? 17.480 -9.163 -35.046 1.00 60.56 284 HIS A CA 1
ATOM 2227 C C . HIS A 1 284 ? 18.103 -8.582 -33.775 1.00 60.56 284 HIS A C 1
ATOM 2229 O O . HIS A 1 284 ? 19.310 -8.666 -33.560 1.00 60.56 284 HIS A O 1
ATOM 2235 N N . THR A 1 285 ? 17.276 -7.986 -32.923 1.00 79.56 285 THR A N 1
ATOM 2236 C CA . THR A 1 285 ? 17.742 -7.441 -31.652 1.00 79.56 285 THR A CA 1
ATOM 2237 C C . THR A 1 285 ? 18.103 -8.579 -30.685 1.00 79.56 285 THR A C 1
ATOM 2239 O O . THR A 1 285 ? 17.502 -9.658 -30.695 1.00 79.56 285 THR A O 1
ATOM 2242 N N . MET A 1 286 ? 19.090 -8.358 -29.815 1.00 82.25 286 MET A N 1
ATOM 2243 C CA . MET A 1 286 ? 19.507 -9.365 -28.834 1.00 82.25 286 MET A CA 1
ATOM 2244 C C . MET A 1 286 ? 18.358 -9.805 -27.910 1.00 82.25 286 MET A C 1
ATOM 2246 O O . MET A 1 286 ? 18.225 -10.991 -27.610 1.00 82.25 286 MET A O 1
ATOM 2250 N N . LEU A 1 287 ? 17.495 -8.877 -27.492 1.00 83.56 287 LEU A N 1
ATOM 2251 C CA . LEU A 1 287 ? 16.316 -9.179 -26.689 1.00 83.56 287 LEU A CA 1
ATOM 2252 C C . LEU A 1 287 ? 15.335 -10.054 -27.474 1.00 83.56 287 LEU A C 1
ATOM 2254 O O . LEU A 1 287 ? 14.866 -11.056 -26.943 1.00 83.56 287 LEU A O 1
ATOM 2258 N N . ARG A 1 288 ? 15.099 -9.765 -28.760 1.00 83.31 288 ARG A N 1
ATOM 2259 C CA . ARG A 1 288 ? 14.284 -10.622 -29.632 1.00 83.31 288 ARG A CA 1
ATOM 2260 C C . ARG A 1 288 ? 14.846 -12.041 -29.742 1.00 83.31 288 ARG A C 1
ATOM 2262 O O . ARG A 1 288 ? 14.073 -12.991 -29.638 1.00 83.31 288 ARG A O 1
ATOM 2269 N N . ALA A 1 289 ? 16.160 -12.201 -29.881 1.00 85.00 289 ALA A N 1
ATOM 2270 C CA . ALA A 1 289 ? 16.790 -13.522 -29.905 1.00 85.00 289 ALA A CA 1
ATOM 2271 C C . ALA A 1 289 ? 16.607 -14.275 -28.571 1.00 85.00 289 ALA A C 1
ATOM 2273 O O . ALA A 1 289 ? 16.217 -15.445 -28.561 1.00 85.00 289 ALA A O 1
ATOM 2274 N N . LEU A 1 290 ? 16.848 -13.588 -27.448 1.00 84.38 290 LEU A N 1
ATOM 2275 C CA . LEU A 1 290 ? 16.799 -14.160 -26.100 1.00 84.38 290 LEU A CA 1
ATOM 2276 C C . LEU A 1 290 ? 15.384 -14.545 -25.667 1.00 84.38 290 LEU A C 1
ATOM 2278 O O . LEU A 1 290 ? 15.182 -15.652 -25.166 1.00 84.38 290 LEU A O 1
ATOM 2282 N N . VAL A 1 291 ? 14.415 -13.637 -25.838 1.00 87.31 291 VAL A N 1
ATOM 2283 C CA . VAL A 1 291 ? 13.071 -13.814 -25.272 1.00 87.31 291 VAL A CA 1
ATOM 2284 C C . VAL A 1 291 ? 11.989 -14.139 -26.304 1.00 87.31 291 VAL A C 1
ATOM 2286 O O . VAL A 1 291 ? 10.936 -14.651 -25.927 1.00 87.31 291 VAL A O 1
ATOM 2289 N N . GLY A 1 292 ? 12.231 -13.891 -27.595 1.00 83.00 292 GLY A N 1
ATOM 2290 C CA . GLY A 1 292 ? 11.259 -14.136 -28.667 1.00 83.00 292 GLY A CA 1
ATOM 2291 C C . GLY A 1 292 ? 11.543 -15.366 -29.528 1.00 83.00 292 GLY A C 1
ATOM 2292 O O . GLY A 1 292 ? 10.627 -16.110 -29.853 1.00 83.00 292 GLY A O 1
ATOM 2293 N N . GLU A 1 293 ? 12.801 -15.619 -29.881 1.00 82.81 293 GLU A N 1
ATOM 2294 C CA . GLU A 1 293 ? 13.174 -16.711 -30.802 1.00 82.81 293 GLU A CA 1
ATOM 2295 C C . GLU A 1 293 ? 13.670 -17.969 -30.067 1.00 82.81 293 GLU A C 1
ATOM 2297 O O . GLU A 1 293 ? 13.928 -19.001 -30.684 1.00 82.81 293 GLU A O 1
ATOM 2302 N N . GLY A 1 294 ? 13.774 -17.906 -28.733 1.00 65.19 294 GLY A N 1
ATOM 2303 C CA . GLY A 1 294 ? 14.181 -19.037 -27.898 1.00 65.19 294 GLY A CA 1
ATOM 2304 C C . GLY A 1 294 ? 15.650 -19.429 -28.068 1.00 65.19 294 GLY A C 1
ATOM 2305 O O . GLY A 1 294 ? 16.027 -20.554 -27.726 1.00 65.19 294 GLY A O 1
ATOM 2306 N N . VAL A 1 295 ? 16.489 -18.522 -28.582 1.00 70.81 295 VAL A N 1
ATOM 2307 C CA . VAL A 1 295 ? 17.927 -18.755 -28.721 1.00 70.81 295 VAL A CA 1
ATOM 2308 C C . VAL A 1 295 ? 18.520 -18.896 -27.324 1.00 70.81 295 VAL A C 1
ATOM 2310 O O . VAL A 1 295 ? 18.389 -18.013 -26.476 1.00 70.81 295 VAL A O 1
ATOM 2313 N N . ALA A 1 296 ? 19.170 -20.032 -27.057 1.00 58.41 296 ALA A N 1
ATOM 2314 C CA . ALA A 1 296 ? 19.764 -20.276 -25.751 1.00 58.41 296 ALA A CA 1
ATOM 2315 C C . ALA A 1 296 ? 20.772 -19.155 -25.413 1.00 58.41 296 ALA A C 1
ATOM 2317 O O . ALA A 1 296 ? 21.653 -18.884 -26.237 1.00 58.41 296 ALA A O 1
ATOM 2318 N N . PRO A 1 297 ? 20.752 -18.589 -24.185 1.00 54.72 297 PRO A N 1
ATOM 2319 C CA . PRO A 1 297 ? 21.665 -17.513 -23.769 1.00 54.72 297 PRO A CA 1
ATOM 2320 C C . PRO A 1 297 ? 23.154 -17.833 -23.978 1.00 54.72 297 PRO A C 1
ATOM 2322 O O . PRO A 1 297 ? 23.999 -16.946 -24.030 1.00 54.72 297 PRO A O 1
ATOM 2325 N N . ARG A 1 298 ? 23.484 -19.124 -24.125 1.00 50.66 298 ARG A N 1
ATOM 2326 C CA . ARG A 1 298 ? 24.830 -19.643 -24.394 1.00 50.66 298 ARG A CA 1
ATOM 2327 C C . ARG A 1 298 ? 25.470 -19.106 -25.678 1.00 50.66 298 ARG A C 1
ATOM 2329 O O . ARG A 1 298 ? 26.692 -19.155 -25.760 1.00 50.66 298 ARG A O 1
ATOM 2336 N N . LEU A 1 299 ? 24.690 -18.638 -26.655 1.00 46.25 299 LEU A N 1
ATOM 2337 C CA . LEU A 1 299 ? 25.206 -18.223 -27.967 1.00 46.25 299 LEU A CA 1
ATOM 2338 C C . LEU A 1 299 ? 25.607 -16.740 -28.055 1.00 46.25 299 LEU A C 1
ATOM 2340 O O . LEU A 1 299 ? 26.241 -16.365 -29.034 1.00 46.25 299 LEU A O 1
ATOM 2344 N N . LEU A 1 300 ? 25.306 -15.917 -27.043 1.00 49.38 300 LEU A N 1
ATOM 2345 C CA . LEU A 1 300 ? 25.522 -14.459 -27.096 1.00 49.38 300 LEU A CA 1
ATOM 2346 C C . LEU A 1 300 ? 26.701 -13.943 -26.250 1.00 49.38 300 LEU A C 1
ATOM 2348 O O . LEU A 1 300 ? 26.968 -12.750 -26.235 1.00 49.38 300 LEU A O 1
ATOM 2352 N N . GLY A 1 301 ? 27.448 -14.818 -25.575 1.00 43.97 301 GLY A N 1
ATOM 2353 C CA . GLY A 1 301 ? 28.601 -14.401 -24.771 1.00 43.97 301 GLY A CA 1
ATOM 2354 C C . GLY A 1 301 ? 28.902 -15.399 -23.667 1.00 43.97 301 GLY A C 1
ATOM 2355 O O . GLY A 1 301 ? 28.329 -15.371 -22.576 1.00 43.97 301 GLY A O 1
ATOM 2356 N N . GLY A 1 302 ? 29.794 -16.342 -23.952 1.00 37.44 302 GLY A N 1
ATOM 2357 C CA . GLY A 1 302 ? 30.166 -17.390 -23.014 1.00 37.44 302 GLY A CA 1
ATOM 2358 C C . GLY A 1 302 ? 31.020 -16.861 -21.868 1.00 37.44 302 GLY A C 1
ATOM 2359 O O . GLY A 1 302 ? 32.224 -17.028 -21.939 1.00 37.44 302 GLY A O 1
ATOM 2360 N N . ASN A 1 303 ? 30.415 -16.261 -20.830 1.00 45.59 303 ASN A N 1
ATOM 2361 C CA . ASN A 1 303 ? 30.920 -16.215 -19.439 1.00 45.59 303 ASN A CA 1
ATOM 2362 C C . ASN A 1 303 ? 29.991 -15.483 -18.434 1.00 45.59 303 ASN A C 1
ATOM 2364 O O . ASN A 1 303 ? 30.466 -14.938 -17.438 1.00 45.59 303 ASN A O 1
ATOM 2368 N N . SER A 1 304 ? 28.663 -15.527 -18.611 1.00 44.16 304 SER A N 1
ATOM 2369 C CA . SER A 1 304 ? 27.714 -14.994 -17.612 1.00 44.16 304 SER A CA 1
ATOM 2370 C C . SER A 1 304 ? 27.872 -15.654 -16.216 1.00 44.16 304 SER A C 1
ATOM 2372 O O . SER A 1 304 ? 28.169 -16.858 -16.134 1.00 44.16 304 SER A O 1
ATOM 2374 N N . PRO A 1 305 ? 27.641 -14.924 -15.098 1.00 44.78 305 PRO A N 1
ATOM 237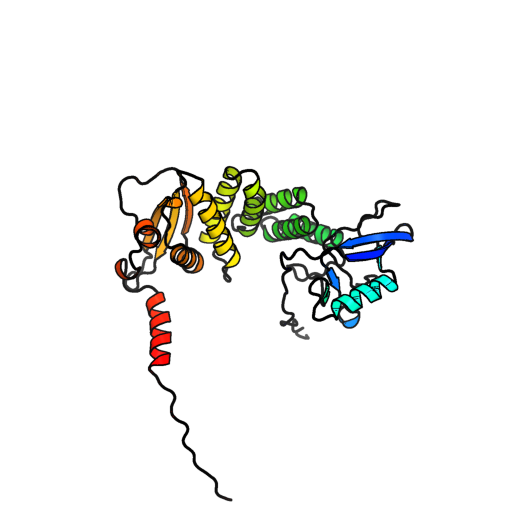5 C CA . PRO A 1 305 ? 27.617 -15.461 -13.728 1.00 44.78 305 PRO A CA 1
ATOM 2376 C C . PRO A 1 305 ? 26.713 -16.695 -13.533 1.00 44.78 305 PRO A C 1
ATOM 2378 O O . PRO A 1 305 ? 27.002 -17.514 -12.650 1.00 44.78 305 PRO A O 1
ATOM 2381 N N . MET A 1 306 ? 25.730 -16.924 -14.418 1.00 44.72 306 MET A N 1
ATOM 2382 C CA . MET A 1 306 ? 24.976 -18.187 -14.535 1.00 44.72 306 MET A CA 1
ATOM 2383 C C . MET A 1 306 ? 25.892 -19.419 -14.582 1.00 44.72 306 MET A C 1
ATOM 2385 O O . MET A 1 306 ? 25.656 -20.415 -13.892 1.00 44.72 306 MET A O 1
ATOM 2389 N N . ASN A 1 307 ? 26.994 -19.353 -15.338 1.00 45.69 307 ASN A N 1
ATOM 2390 C CA . ASN A 1 307 ? 27.940 -20.461 -15.454 1.00 45.69 307 ASN A CA 1
ATOM 2391 C C . ASN A 1 307 ? 28.736 -20.679 -14.162 1.00 45.69 307 ASN A C 1
ATOM 2393 O O . ASN A 1 307 ? 29.145 -21.807 -13.894 1.00 45.69 307 ASN A O 1
ATOM 2397 N N . ARG A 1 308 ? 28.933 -19.656 -13.318 1.00 47.75 308 ARG A N 1
ATOM 2398 C CA . ARG A 1 308 ? 29.642 -19.806 -12.033 1.00 47.75 308 ARG A CA 1
ATOM 2399 C C . ARG A 1 308 ? 28.745 -20.422 -10.963 1.00 47.75 308 ARG A C 1
ATOM 2401 O O . ARG A 1 308 ? 29.201 -21.330 -10.269 1.00 47.75 308 ARG A O 1
ATOM 2408 N N . ALA A 1 309 ? 27.486 -19.998 -10.852 1.00 47.38 309 ALA A N 1
ATOM 2409 C CA . ALA A 1 309 ? 26.529 -20.578 -9.904 1.00 47.38 309 ALA A CA 1
ATOM 2410 C C . ALA A 1 309 ? 26.180 -22.035 -10.265 1.00 47.38 309 ALA A C 1
ATOM 2412 O O . ALA A 1 309 ? 26.233 -22.921 -9.404 1.00 47.38 309 ALA A O 1
ATOM 2413 N N . ALA A 1 310 ? 25.949 -22.315 -11.553 1.00 44.75 310 ALA A N 1
ATOM 2414 C CA . ALA A 1 310 ? 25.724 -23.670 -12.052 1.00 44.75 310 ALA A CA 1
ATOM 2415 C C . ALA A 1 310 ? 26.970 -24.565 -11.893 1.00 44.75 310 ALA A C 1
ATOM 2417 O O . ALA A 1 310 ? 26.850 -25.691 -11.405 1.00 44.75 310 ALA A O 1
ATOM 2418 N N . ARG A 1 311 ? 28.187 -24.068 -12.190 1.00 48.03 311 ARG A N 1
ATOM 2419 C CA . ARG A 1 311 ? 29.440 -24.814 -11.939 1.00 48.03 311 ARG A CA 1
ATOM 2420 C C . ARG A 1 311 ? 29.708 -25.036 -10.453 1.00 48.03 311 ARG A C 1
ATOM 2422 O O . ARG A 1 311 ? 30.212 -26.098 -10.103 1.00 48.03 311 ARG A O 1
ATOM 2429 N N . ARG A 1 312 ? 29.362 -24.094 -9.566 1.00 52.81 312 ARG A N 1
ATOM 2430 C CA . ARG A 1 312 ? 29.483 -24.269 -8.105 1.00 52.81 312 ARG A CA 1
ATOM 2431 C C . ARG A 1 312 ? 28.514 -25.332 -7.586 1.00 52.81 312 ARG A C 1
ATOM 2433 O O . ARG A 1 312 ? 28.941 -26.182 -6.809 1.00 52.81 312 ARG A O 1
ATOM 2440 N N . ARG A 1 313 ? 27.259 -25.359 -8.057 1.00 51.97 313 ARG A N 1
ATOM 2441 C CA . ARG A 1 313 ? 26.297 -26.437 -7.738 1.00 51.97 313 ARG A CA 1
ATOM 2442 C C . ARG A 1 313 ? 26.722 -27.793 -8.316 1.00 51.97 313 ARG A C 1
ATOM 2444 O O . ARG A 1 313 ? 26.591 -28.799 -7.626 1.00 51.97 313 ARG A O 1
ATOM 2451 N N . ALA A 1 314 ? 27.288 -27.827 -9.524 1.00 48.59 314 ALA A N 1
ATOM 2452 C CA . ALA A 1 314 ? 27.800 -29.053 -10.139 1.00 48.59 314 ALA A CA 1
ATOM 2453 C C . ALA A 1 314 ? 29.058 -29.591 -9.430 1.00 48.59 314 ALA A C 1
ATOM 2455 O O . ALA A 1 314 ? 29.101 -30.775 -9.112 1.00 48.59 314 ALA A O 1
ATOM 2456 N N . LYS A 1 315 ? 30.029 -28.730 -9.074 1.00 49.19 315 LYS A N 1
ATOM 2457 C CA . LYS A 1 315 ? 31.214 -29.110 -8.274 1.00 49.19 315 LYS A CA 1
ATOM 2458 C C . LYS A 1 315 ? 30.851 -29.613 -6.875 1.00 49.19 315 LYS A C 1
ATOM 2460 O O . LYS A 1 315 ? 31.505 -30.518 -6.373 1.00 49.19 315 LYS A O 1
ATOM 2465 N N . ARG A 1 316 ? 29.800 -29.065 -6.251 1.00 52.00 316 ARG A N 1
ATOM 2466 C CA . ARG A 1 316 ? 29.287 -29.555 -4.956 1.00 52.00 316 ARG A CA 1
ATOM 2467 C C . ARG A 1 316 ? 28.589 -30.914 -5.057 1.00 52.00 316 ARG A C 1
ATOM 2469 O O . ARG A 1 316 ? 28.531 -31.617 -4.060 1.00 52.00 316 ARG A O 1
ATOM 2476 N N . LYS A 1 317 ? 28.063 -31.279 -6.232 1.00 50.22 317 LYS A N 1
ATOM 2477 C CA . LYS A 1 317 ? 27.486 -32.609 -6.491 1.00 50.22 317 LYS A CA 1
ATOM 2478 C C . LYS A 1 317 ? 28.541 -33.655 -6.869 1.00 50.22 317 LYS A C 1
ATOM 2480 O O . LYS A 1 317 ? 28.314 -34.828 -6.607 1.00 50.22 317 LYS A O 1
ATOM 2485 N N . THR A 1 318 ? 29.672 -33.258 -7.457 1.00 48.66 318 THR A N 1
ATOM 2486 C CA . THR A 1 318 ? 30.754 -34.186 -7.840 1.00 48.66 318 THR A CA 1
ATOM 2487 C C . THR A 1 318 ? 31.814 -34.400 -6.759 1.00 48.66 318 THR A C 1
ATOM 2489 O O . THR A 1 318 ? 32.472 -35.436 -6.765 1.00 48.66 318 THR A O 1
ATOM 2492 N N . LEU A 1 319 ? 31.958 -33.488 -5.794 1.00 46.91 319 LEU A N 1
ATOM 2493 C CA . LEU A 1 319 ? 32.749 -33.722 -4.580 1.00 46.91 319 LEU A CA 1
ATOM 2494 C C . LEU A 1 319 ? 31.873 -34.417 -3.533 1.00 46.91 319 LEU A C 1
ATOM 2496 O O . LEU A 1 319 ? 31.232 -33.784 -2.695 1.00 46.91 319 LEU A O 1
ATOM 2500 N N . GLY A 1 320 ? 31.806 -35.742 -3.658 1.00 37.31 320 GLY A N 1
ATOM 2501 C CA . GLY A 1 320 ? 31.085 -36.631 -2.760 1.00 37.31 320 GLY A CA 1
ATOM 2502 C C . GLY A 1 320 ? 31.511 -36.507 -1.295 1.00 37.31 320 GLY A C 1
ATOM 2503 O O . GLY A 1 320 ? 32.654 -36.190 -0.966 1.00 37.31 320 GLY A O 1
ATOM 2504 N N . ARG A 1 321 ? 30.542 -36.790 -0.418 1.00 42.62 321 ARG A N 1
ATOM 2505 C CA . ARG A 1 321 ? 30.718 -37.054 1.015 1.00 42.62 321 ARG A CA 1
ATOM 2506 C C . ARG A 1 321 ? 31.923 -37.980 1.259 1.00 42.62 321 ARG A C 1
ATOM 2508 O O . ARG A 1 321 ? 31.958 -39.047 0.646 1.00 42.62 321 ARG A O 1
ATOM 2515 N N . PRO A 1 322 ? 32.819 -37.685 2.217 1.00 37.31 322 PRO A N 1
ATOM 2516 C CA . PRO A 1 322 ? 33.604 -38.735 2.838 1.00 37.31 322 PRO A CA 1
ATOM 2517 C C . PRO A 1 322 ? 32.658 -39.602 3.674 1.00 37.31 322 PRO A C 1
ATOM 2519 O O . PRO A 1 322 ? 31.897 -39.107 4.509 1.00 37.31 322 PRO A O 1
ATOM 2522 N N . SER A 1 323 ? 32.686 -40.897 3.389 1.00 36.56 323 SER A N 1
ATOM 2523 C CA . SER A 1 323 ? 31.982 -41.952 4.101 1.00 36.56 323 SER A CA 1
ATOM 2524 C C . SER A 1 323 ? 32.387 -42.002 5.570 1.00 36.56 323 SER A C 1
ATOM 2526 O O . SER A 1 323 ? 33.567 -42.013 5.917 1.00 36.56 323 SER A O 1
ATOM 2528 N N . THR A 1 324 ? 31.375 -42.088 6.420 1.00 40.25 324 THR A N 1
ATOM 2529 C CA . THR A 1 324 ? 31.461 -42.456 7.827 1.00 40.25 324 THR A CA 1
ATOM 2530 C C . THR A 1 324 ? 31.949 -43.901 7.937 1.00 40.25 324 THR A C 1
ATOM 2532 O O . THR A 1 324 ? 31.252 -44.810 7.492 1.00 40.25 324 THR A O 1
ATOM 2535 N N . THR A 1 325 ? 33.102 -44.128 8.568 1.00 36.34 325 THR A N 1
ATOM 2536 C CA . THR A 1 325 ? 33.484 -45.463 9.044 1.00 36.34 325 THR A CA 1
ATOM 2537 C C . THR A 1 325 ? 33.986 -45.367 10.479 1.00 36.34 325 THR A C 1
ATOM 2539 O O . THR A 1 325 ? 35.052 -44.826 10.752 1.00 36.34 325 THR A O 1
ATOM 2542 N N . GLN A 1 326 ? 33.134 -45.856 11.382 1.00 37.59 326 GLN A N 1
ATOM 2543 C CA . GLN A 1 326 ? 33.426 -46.528 12.652 1.00 37.59 326 GLN A CA 1
ATOM 2544 C C . GLN A 1 326 ? 34.899 -46.637 13.084 1.00 37.59 326 GLN A C 1
ATOM 2546 O O . GLN A 1 326 ? 35.695 -47.286 12.410 1.00 37.59 326 GLN A O 1
ATOM 2551 N N . ARG A 1 327 ? 35.173 -46.240 14.334 1.00 31.61 327 ARG A N 1
ATOM 2552 C CA . ARG A 1 327 ? 35.916 -47.090 15.278 1.00 31.61 327 ARG A CA 1
ATOM 2553 C C . ARG A 1 327 ? 35.359 -46.948 16.695 1.00 31.61 327 ARG A C 1
ATOM 2555 O O . ARG A 1 327 ? 35.133 -45.847 17.184 1.00 31.61 327 ARG A O 1
ATOM 2562 N N . LEU A 1 328 ? 35.103 -48.115 17.278 1.00 35.84 328 LEU A N 1
ATOM 2563 C CA . LEU A 1 328 ? 34.661 -48.394 18.639 1.00 35.84 328 LEU A CA 1
ATOM 2564 C C . LEU A 1 328 ? 35.773 -48.139 19.674 1.00 35.84 328 LEU A C 1
ATOM 2566 O O . LEU A 1 328 ? 36.947 -48.336 19.375 1.00 35.84 328 LEU A O 1
ATOM 2570 N N . ASN A 1 329 ? 35.328 -47.756 20.875 1.00 35.53 329 ASN A N 1
ATOM 2571 C CA . ASN A 1 329 ? 35.816 -48.033 22.238 1.00 35.53 329 ASN A CA 1
ATOM 2572 C C . ASN A 1 329 ? 37.218 -48.634 22.460 1.00 35.53 329 ASN A C 1
ATOM 2574 O O . ASN A 1 329 ? 37.489 -49.733 21.986 1.00 35.53 329 ASN A O 1
ATOM 2578 N N . SER A 1 330 ? 37.962 -48.038 23.407 1.00 33.00 330 SER A N 1
ATOM 2579 C CA . SER A 1 330 ? 38.432 -48.702 24.648 1.00 33.00 330 SER A CA 1
ATOM 2580 C C . SER A 1 330 ? 39.220 -47.731 25.554 1.00 33.00 330 SER A C 1
ATOM 2582 O O . SER A 1 330 ? 40.169 -47.127 25.069 1.00 33.00 330 SER A O 1
ATOM 2584 N N . THR A 1 331 ? 38.798 -47.621 26.827 1.00 41.06 331 THR A N 1
ATOM 2585 C CA . THR A 1 331 ? 39.593 -47.609 28.092 1.00 41.06 331 THR A CA 1
ATOM 2586 C C . THR A 1 331 ? 40.922 -46.820 28.106 1.00 41.06 331 THR A C 1
ATOM 2588 O O . THR A 1 331 ? 41.816 -47.118 27.324 1.00 41.06 331 THR A O 1
ATOM 2591 N N . ILE A 1 332 ? 41.153 -45.830 28.978 1.00 44.81 332 ILE A N 1
ATOM 2592 C CA . ILE A 1 332 ? 41.207 -45.812 30.461 1.00 44.81 332 ILE A CA 1
ATOM 2593 C C . ILE A 1 332 ? 40.872 -44.404 30.958 1.00 44.81 332 ILE A C 1
ATOM 2595 O O . ILE A 1 332 ? 41.296 -43.442 30.277 1.00 44.81 332 ILE A O 1
#

Mean predicted aligned error: 12.69 Å

Sequence (332 aa):
MSTLRTPSNVERRTWSDEVFEPMEIKVHCTACNSQAKH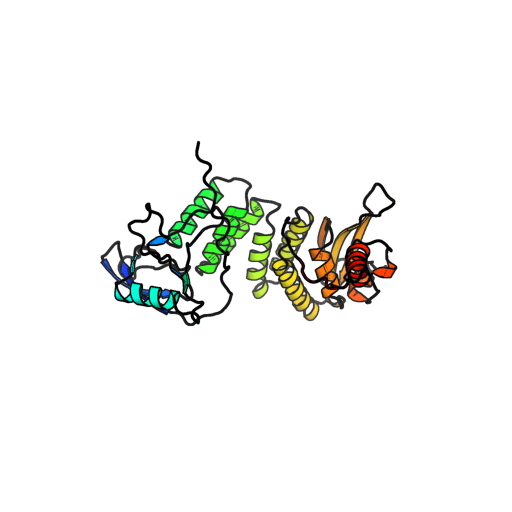VFSTAVYAPPRLRPKSSDSWDGFFTPTIFTCPNCGAQDAYRLTLRSTMAVAAAAISPQNEQVLVGLPGLWDGSIACRPTQAFAHLRTIAENSAGDGAAWRHLGNALERSGLLDDAIQSWHLAVQADDTEYEAAFSLADVFWRDDDTAALDLVAIALHRLGKHPPEDRCPDIVHWLLERLKELGSHSRELTLMLTWSEDQPDTTRPVINMSTIPVRRIIRWDVLEEMLNNRPLILAGFTNELDTGEHTMLRALVGEGVAPRLLGGNSPMNRAARRRAKRKTLGRPSTTQRLNSTI

Secondary structure (DSSP, 8-state):
------------PPPP---PPPEEEEEEETTT--EEEEEES-EEE--GGGS-GGGTT--SEE-SSPPB-TTT--BS-EEE-HHHHHHHHHHHH-TT--SEEES--B-TTS-B-SSHHHHHHHHHHHHHHSTT-HHHHHHHHHHHHTTT-HHHHHHHHHHHHHH-SS--HHHHHHHHHHTTT-HHHHHHHHHHHHHHHHHS--SS--HHHHHHHHHHHHHHHHH-SS-EEEEEEEE--TT-SSPEEEEEEEEGGG---HHHHHHHHHHS-EEEEEEES----SS--HHIIIIIS---GGGS-TT-HHHHHHHHHHHHHHS--PPP--------

Foldseek 3Di:
DDPPDDPPDDPDDDDDPDQADKDKFWKAQQPPRDIDIDIAQAKEAEDPVRDDPVPVVQLRIEGLAWDADPPPRDIPRIDGDPVRSVVLVVLCPPPPRPRYDYDFCAAPVRDGDSYLVSLLVVLVVVLVVPQQALVSLQSSLVSCVSNVNNVSSLVSLVSSVVRYQLPLVSLLVNLVVCVVPPVVSSQVSNQSSQQSCLVCVPPDRDLVSLVVVLVSLVVCLVPPDQKKKKWWFWDDDPPDPDTDIFIFIDRSVQFPASVQVSCCSRPTNTNGIHIDSDDPPDDDGPCCCVGRVVNPPCVPHPDPCVCVVVVVVVVVVPPDDDDDDDDDDDDD

Nearest PDB structures (foldseek):
  7tb1-assembly2_B  TM=7.544E-01  e=5.531E-02  Homo sapiens
  8gck-assembly1_B  TM=7.700E-01  e=1.330E-01  Homo sapiens
  8gck-assembly2_A  TM=7.528E-01  e=1.484E-01  Homo sapiens
  8ei0-assembly1_A  TM=7.530E-01  e=1.656E-01  Homo sapiens
  1fch-assembly1_A  TM=7.116E-01  e=1.952E-01  Homo sapiens

pLDDT: mean 78.41, std 19.27, range [23.05, 97.69]

Radius of gyration: 26.35 Å; Cα contacts (8 Å, |Δi|>4): 470; chains: 1; bounding box: 65×66×70 Å

Solvent-accessible surface area (backbone atoms only — not comparable to full-atom values): 18981 Å² total; per-residue (Å²): 139,83,82,79,77,74,83,89,78,70,84,82,77,74,87,74,92,70,86,51,80,66,46,78,38,47,30,32,28,71,83,80,66,49,76,46,80,45,68,37,52,46,33,34,37,25,56,79,92,72,52,60,85,91,43,82,87,62,82,33,56,31,38,49,52,72,42,64,37,92,88,77,62,48,64,64,44,57,42,67,35,74,71,33,47,51,51,52,54,54,40,40,70,35,94,86,40,80,46,29,38,71,44,77,57,60,47,97,88,68,48,76,37,68,36,46,70,54,39,46,55,52,31,46,53,50,29,73,69,39,84,57,49,16,63,37,23,27,54,34,11,58,54,30,40,66,38,70,38,49,71,64,12,52,53,26,17,52,50,6,41,71,42,14,84,61,42,21,67,28,24,43,55,49,15,64,65,30,51,81,80,36,62,66,66,13,48,55,27,44,26,50,18,38,30,18,39,24,73,52,64,56,97,71,70,57,62,66,60,57,49,52,51,49,54,53,47,50,56,44,27,75,76,49,93,63,56,22,42,36,44,24,33,53,43,84,45,96,91,50,102,58,70,48,78,46,76,30,49,37,48,43,64,49,57,70,36,61,70,56,50,50,49,44,73,73,71,46,56,34,60,36,33,37,74,40,81,75,72,77,86,84,64,92,28,67,47,31,38,49,22,40,69,67,45,62,73,72,78,81,56,89,74,54,69,67,60,52,56,53,48,51,55,49,51,60,67,70,58,67,80,84,79,89,74,89,81,82,87,80,90,133